Protein 6KKN (pdb70)

Radius of gyration: 31.06 Å; Cα contacts (8 Å, |Δi|>4): 481; chains: 1; bounding box: 59×34×94 Å

Secondary structure (DSSP, 8-state):
--HHHHHHHHHHHT-S-HHHHHHHHHHHHHTT--HHHHHHHSS--HHHHHHHHHHHHHHHHHHHTT--HHHHHHHHHS-HHHHHTTTTS-HHHHHHHHHHHHHTT--HHHHHHHHHHHHHHTT-SSPPTT--SSHHHHHHHHHHHHHHH--SSSHHHHHHHHHHHH--SHHHHHHHHHHHH-------PPPPPP------SSSPPPEEEEEEEESS-BHHHHHTSPPP--BTTTTB----S--EEEEE---HHHHH-SSEEEEEEEGGGS---SSPPP-EEEEEEETT-----TTSEEEEE-SSBEEEEE-SS--SS-EEEEEEEEEPPPP-

Nearest PDB structures (foldseek):
  6kkn-assembly1_A-2  TM=1.003E+00  e=7.413E-63  Nostoc sp. PCC 7120 = FACHB-418
  6kkm-assembly1_H-2  TM=5.380E-01  e=1.436E-55  Nostoc sp. PCC 7120 = FACHB-418
  6kkm-assembly1_E-2  TM=5.411E-01  e=2.922E-55  Nostoc sp. PCC 7120 = FACHB-418
  6kkm-assembly1_F-2  TM=5.356E-01  e=8.254E-55  Nostoc sp. PCC 7120 = FACHB-418
  6kkm-assembly1_G-2  TM=5.469E-01  e=2.315E-53  Nostoc sp. PCC 7120 = FACHB-418

Sequence (332 aa):
NELAQELLRKLRQKQGNWVEWGQAIASLQKSGYNPQDIFEATGFEPVQQNQVIVGSQVYNSLEKSGASAATLAHYATRGSDVLYELRLLTHEERAAAGDLTFTHKVDADEAREIAKAIKDFSRFRILPEGFSNHPGDAVAYQAWKLARQYSDLQERSRLIARGLRFAHSETARKQIEQLLVDFTVVSQRPAPIPPFFRFDTEDELPRIVPVVGQLPLKAEELKAVPLVEEIEPFRLVKFSGEQAWVALPGWQVLLAAEDPVTILATSDRFPKQNQTEPGPVLVVVDRSQREWNDFSYFVVDHDGELDFQWFETKPEFPILGKVIILVRPRRI

Organism: Nostoc sp. (strain PCC 7120 / SAG 25.82 / UTEX 2576) (NCBI:txid103690)

InterPro domains:
  IPR037494 Rubisco accumulation factor 1 [PTHR35299] (5-357)
  IPR040781 Rubisco accumulation factor 1, helix turn helix domain [PF18579] (19-77)
  IPR040858 Rubisco accumulation factor 1, C-terminal [PF18087] (210-346)
  IPR041358 Rubisco accumulation factor 1, alpha-helical domain [PF18578] (90-195)
  IPR046382 Rubisco accumulation factor 1, cyanobacterial [MF_00856] (11-361)

Structure (mmCIF, N/CA/C/O backbone):
data_6KKN
#
_entry.id   6KKN
#
_cell.length_a   94.740
_cell.length_b   94.740
_cell.length_c   117.980
_cell.angle_alpha   90.000
_cell.angle_beta   90.000
_cell.angle_gamma   120.000
#
_symmetry.space_group_name_H-M   'P 32 2 1'
#
loop_
_atom_site.group_PDB
_atom_site.id
_atom_site.type_symbol
_atom_site.label_atom_id
_atom_site.label_alt_id
_atom_site.label_comp_id
_atom_site.label_asym_id
_atom_site.label_entity_id
_atom_site.label_seq_id
_atom_site.pdbx_PDB_ins_code
_atom_site.Cartn_x
_atom_site.Cartn_y
_atom_site.Cartn_z
_atom_site.occupancy
_atom_site.B_iso_or_equiv
_atom_site.auth_seq_id
_atom_site.auth_comp_id
_atom_site.auth_asym_id
_atom_site.auth_atom_id
_atom_site.pdbx_PDB_model_num
ATOM 1 N N . ASN A 1 31 ? -20.301 33.827 10.277 1.00 123.51 16 ASN A N 1
ATOM 2 C CA . ASN A 1 31 ? -20.547 32.508 10.850 1.00 130.66 16 ASN A CA 1
ATOM 3 C C . ASN A 1 31 ? -21.483 32.608 12.053 1.00 136.01 16 ASN A C 1
ATOM 4 O O . ASN A 1 31 ? -22.286 33.537 12.152 1.00 136.64 16 ASN A O 1
ATOM 9 N N . GLU A 1 32 ? -21.381 31.649 12.959 1.00 159.26 17 GLU A N 1
ATOM 10 C CA . GLU A 1 32 ? -22.164 31.636 14.191 1.00 150.39 17 GLU A CA 1
ATOM 11 C C . GLU A 1 32 ? -21.307 31.394 15.420 1.00 148.14 17 GLU A C 1
ATOM 12 O O . GLU A 1 32 ? -21.581 31.968 16.476 1.00 129.83 17 GLU A O 1
ATOM 18 N N . LEU A 1 33 ? -20.281 30.557 15.309 1.00 152.68 18 LEU A N 1
ATOM 19 C CA . LEU A 1 33 ? -19.368 30.310 16.413 1.00 132.22 18 LEU A CA 1
ATOM 20 C C . LEU A 1 33 ? -18.207 31.291 16.426 1.00 126.76 18 LEU A C 1
ATOM 21 O O . LEU A 1 33 ? -17.485 31.368 17.427 1.00 120.54 18 LEU A O 1
ATOM 26 N N . ALA A 1 34 ? -18.022 32.042 15.343 1.00 128.67 19 ALA A N 1
ATOM 27 C CA . ALA A 1 34 ? -17.052 33.123 15.280 1.00 122.31 19 ALA A CA 1
ATOM 28 C C . ALA A 1 34 ? -17.599 34.442 15.814 1.00 118.10 19 ALA A C 1
ATOM 29 O O . ALA A 1 34 ? -16.826 35.392 15.972 1.00 129.38 19 ALA A O 1
ATOM 31 N N . GLN A 1 35 ? -18.903 34.532 16.094 1.00 121.96 20 GLN A N 1
ATOM 32 C CA . GLN A 1 35 ? -19.464 35.715 16.734 1.00 118.75 20 GLN A CA 1
ATOM 33 C C . GLN A 1 35 ? -19.820 35.483 18.196 1.00 112.89 20 GLN A C 1
ATOM 34 O O . GLN A 1 35 ? -19.901 36.452 18.959 1.00 104.89 20 GLN A O 1
ATOM 40 N N . GLU A 1 36 ? -20.012 34.225 18.603 1.00 114.06 21 GLU A N 1
ATOM 41 C CA . GLU A 1 36 ? -20.316 33.902 19.992 1.00 108.37 21 GLU A CA 1
ATOM 42 C C . GLU A 1 36 ? -19.048 33.834 20.835 1.00 101.04 21 GLU A C 1
ATOM 43 O O . GLU A 1 36 ? -19.053 34.256 21.997 1.00 99.54 21 GLU A O 1
ATOM 49 N N . LEU A 1 37 ? -17.960 33.299 20.271 1.00 98.05 22 LEU A N 1
ATOM 50 C CA . LEU A 1 37 ? -16.671 33.340 20.957 1.00 91.54 22 LEU A CA 1
ATOM 51 C C . LEU A 1 37 ? -16.219 34.778 21.183 1.00 89.31 22 LEU A C 1
ATOM 52 O O . LEU A 1 37 ? -15.786 35.141 22.284 1.00 88.80 22 LEU A O 1
ATOM 57 N N . LEU A 1 38 ? -16.303 35.611 20.141 1.00 91.83 23 LEU A N 1
ATOM 58 C CA . LEU A 1 38 ? -15.921 37.014 20.277 1.00 88.55 23 LEU A CA 1
ATOM 59 C C . LEU A 1 38 ? -16.794 37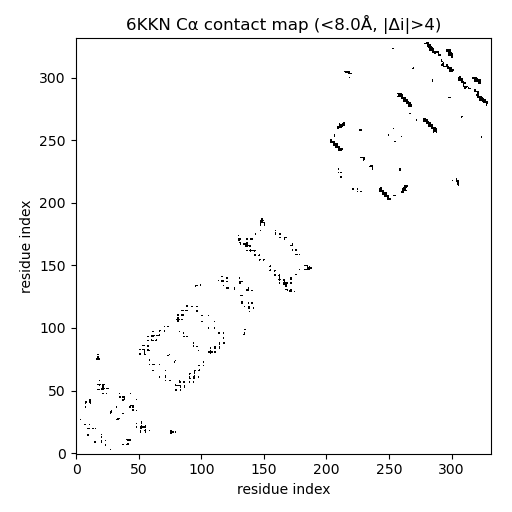.732 21.297 1.00 85.74 23 LEU A C 1
ATOM 60 O O . LEU A 1 38 ? -16.325 38.649 21.982 1.00 87.30 23 LEU A O 1
ATOM 65 N N . ARG A 1 39 ? -18.064 37.331 21.406 1.00 87.46 24 ARG A N 1
ATOM 66 C CA . ARG A 1 39 ? -18.963 37.932 22.385 1.00 83.28 24 ARG A CA 1
ATOM 67 C C . ARG A 1 39 ? -18.526 37.584 23.803 1.00 86.33 24 ARG A C 1
ATOM 68 O O . ARG A 1 39 ? -18.440 38.462 24.670 1.00 82.97 24 ARG A O 1
ATOM 76 N N . LYS A 1 40 ? -18.222 36.304 24.049 1.00 88.79 25 LYS A N 1
ATOM 77 C CA . LYS A 1 40 ? -17.723 35.882 25.356 1.00 86.10 25 LYS A CA 1
ATOM 78 C C . LYS A 1 40 ? -16.509 36.699 25.782 1.00 85.91 25 LYS A C 1
ATOM 79 O O . LYS A 1 40 ? -16.392 37.089 26.949 1.00 98.32 25 LYS A O 1
ATOM 85 N N . LEU A 1 41 ? -15.589 36.963 24.847 1.00 83.49 26 LEU A N 1
ATOM 86 C CA . LEU A 1 41 ? -14.423 37.784 25.159 1.00 79.97 26 LEU A CA 1
ATOM 87 C C . LEU A 1 41 ? -14.816 39.238 25.386 1.00 77.41 26 LEU A C 1
ATOM 88 O O . LEU A 1 41 ? -14.238 39.917 26.242 1.00 78.76 26 LEU A O 1
ATOM 93 N N . ARG A 1 42 ? -15.789 39.732 24.613 1.00 79.84 27 ARG A N 1
ATOM 94 C CA . ARG A 1 42 ? -16.236 41.116 24.741 1.00 77.69 27 ARG A CA 1
ATOM 95 C C . ARG A 1 42 ? -16.822 41.386 26.124 1.00 77.78 27 ARG A C 1
ATOM 96 O O . ARG A 1 42 ? -16.685 42.496 26.654 1.00 71.99 27 ARG A O 1
ATOM 104 N N . GLN A 1 43 ? -17.461 40.380 26.723 1.00 78.25 28 GLN A N 1
ATOM 105 C CA . GLN A 1 43 ? -18.015 40.464 28.068 1.00 78.33 28 GLN A CA 1
ATOM 106 C C . GLN A 1 43 ? -17.043 40.028 29.152 1.00 84.33 28 GLN A C 1
ATOM 107 O O . GLN A 1 43 ? -17.301 40.292 30.332 1.00 79.27 28 GLN A O 1
ATOM 113 N N . LYS A 1 44 ? -15.956 39.352 28.786 1.00 82.99 29 LYS A N 1
ATOM 114 C CA . LYS A 1 44 ? -15.123 38.625 29.737 1.00 85.01 29 LYS A CA 1
ATOM 115 C C . LYS A 1 44 ? -15.992 37.695 30.591 1.00 88.47 29 LYS A C 1
ATOM 116 O O . LYS A 1 44 ? -16.110 37.837 31.807 1.00 87.46 29 LYS A O 1
ATOM 122 N N . GLN A 1 45 ? -16.605 36.725 29.905 1.00 90.81 30 GLN A N 1
ATOM 123 C CA . GLN A 1 45 ? -17.679 35.939 30.510 1.00 96.46 30 GLN A CA 1
ATOM 124 C C . GLN A 1 45 ? -17.142 34.848 31.434 1.00 103.80 30 GLN A C 1
ATOM 125 O O . GLN A 1 45 ? -17.498 34.793 32.615 1.00 121.79 30 GLN A O 1
ATOM 131 N N . GLY A 1 46 ? -16.299 33.960 30.911 1.00 94.15 31 GLY A N 1
ATOM 132 C CA . GLY A 1 46 ? -15.813 32.823 31.672 1.00 92.31 31 GLY A CA 1
ATOM 133 C C . GLY A 1 46 ? -14.655 33.179 32.577 1.00 90.85 31 GLY A C 1
ATOM 134 O O . GLY A 1 46 ? -14.530 34.311 33.054 1.00 85.28 31 GLY A O 1
ATOM 135 N N . ASN A 1 47 ? -13.803 32.195 32.838 1.00 89.36 32 ASN A N 1
ATOM 136 C CA . ASN A 1 47 ? -12.520 32.469 33.462 1.00 89.18 32 ASN A CA 1
ATOM 137 C C . ASN A 1 47 ? -11.476 32.715 32.378 1.00 83.61 32 ASN A C 1
ATOM 138 O O . ASN A 1 47 ? -11.704 32.449 31.195 1.00 82.56 32 ASN A O 1
ATOM 143 N N . TRP A 1 48 ? -10.316 33.235 32.791 1.00 81.92 33 TRP A N 1
ATOM 144 C CA . TRP A 1 48 ? -9.332 33.656 31.799 1.00 76.28 33 TRP A CA 1
ATOM 145 C C . TRP A 1 48 ? -8.805 32.478 30.994 1.00 77.95 33 TRP A C 1
ATOM 146 O O . TRP A 1 48 ? -8.384 32.654 29.845 1.00 78.94 33 TRP A O 1
ATOM 157 N N . VAL A 1 49 ? -8.807 31.279 31.578 1.00 79.94 34 VAL A N 1
ATOM 158 C CA . VAL A 1 49 ? -8.395 30.090 30.836 1.00 78.29 34 VAL A CA 1
ATOM 159 C C . VAL A 1 49 ? -9.282 29.904 29.611 1.00 81.11 34 VAL A C 1
ATOM 160 O O . VAL A 1 49 ? -8.795 29.661 28.501 1.00 78.76 34 VAL A O 1
ATOM 164 N N . GLU A 1 50 ? -10.599 30.029 29.801 1.00 83.47 35 GLU A N 1
ATOM 165 C CA . GLU A 1 50 ? -11.535 29.970 28.680 1.00 82.64 35 GLU A CA 1
ATOM 166 C C . GLU A 1 50 ? -11.183 31.003 27.620 1.00 77.54 35 GLU A C 1
ATOM 167 O O . GLU A 1 50 ? -11.160 30.697 26.424 1.00 77.98 35 GLU A O 1
ATOM 173 N N . TRP A 1 51 ? -10.911 32.241 28.047 1.00 75.52 36 TRP A N 1
ATOM 174 C CA . TRP A 1 51 ? -10.556 33.295 27.099 1.00 78.55 36 TRP A CA 1
ATOM 175 C C . TRP A 1 51 ? -9.345 32.896 26.265 1.00 78.48 36 TRP A C 1
ATOM 176 O O . TRP A 1 51 ? -9.329 33.086 25.044 1.00 80.11 36 TRP A O 1
ATOM 187 N N . GLY A 1 52 ? -8.312 32.355 26.917 1.00 77.11 37 GLY A N 1
ATOM 188 C CA . GLY A 1 52 ? -7.117 31.937 26.200 1.00 76.03 37 GLY A CA 1
ATOM 189 C C . GLY A 1 52 ? -7.406 30.897 25.137 1.00 75.89 37 GLY A C 1
ATOM 190 O O . GLY A 1 52 ? -6.812 30.914 24.057 1.00 74.83 37 GLY A O 1
ATOM 191 N N . GLN A 1 53 ? -8.333 29.983 25.422 1.00 75.47 38 GLN A N 1
ATOM 192 C CA . GLN A 1 53 ? -8.696 28.976 24.432 1.00 77.71 38 GLN A CA 1
ATOM 193 C C . GLN A 1 53 ? -9.578 29.566 23.337 1.00 85.78 38 GLN A C 1
ATOM 194 O O . GLN A 1 53 ? -9.451 29.189 22.167 1.00 91.97 38 GLN A O 1
ATOM 200 N N . ALA A 1 54 ? -10.480 30.484 23.698 1.00 78.04 39 ALA A N 1
ATOM 201 C CA . ALA A 1 54 ? -11.267 31.171 22.680 1.00 77.79 39 ALA A CA 1
ATOM 202 C C . ALA A 1 54 ? -10.364 31.951 21.737 1.00 81.32 39 ALA A C 1
ATOM 203 O O . ALA A 1 54 ? -10.568 31.945 20.517 1.00 87.14 39 ALA A O 1
ATOM 205 N N . ILE A 1 55 ? -9.342 32.610 22.286 1.00 78.61 40 ILE A N 1
ATOM 206 C CA . ILE A 1 55 ? -8.418 33.375 21.460 1.00 78.72 40 ILE A CA 1
ATOM 207 C C . ILE A 1 55 ? -7.527 32.447 20.648 1.00 81.65 40 ILE A C 1
ATOM 208 O O . ILE A 1 55 ? -7.134 32.780 19.523 1.00 83.84 40 ILE A O 1
ATOM 213 N N . ALA A 1 56 ? -7.204 31.270 21.185 1.00 80.57 41 ALA A N 1
ATOM 214 C CA . ALA A 1 56 ? -6.595 30.234 20.361 1.00 80.51 41 ALA A CA 1
ATOM 215 C C . ALA A 1 56 ? -7.501 29.888 19.185 1.00 88.09 41 ALA A C 1
ATOM 216 O O . ALA A 1 56 ? -7.062 29.855 18.030 1.00 93.44 41 ALA A O 1
ATOM 218 N N . SER A 1 57 ? -8.789 29.671 19.466 1.00 85.98 42 SER A N 1
ATOM 219 C CA . SER A 1 57 ? -9.718 29.199 18.444 1.00 87.52 42 SER A CA 1
ATOM 220 C C . SER A 1 57 ? -9.935 30.232 17.344 1.00 92.56 42 SER A C 1
ATOM 221 O O . SER A 1 57 ? -10.260 29.864 16.209 1.00 94.76 42 SER A O 1
ATOM 224 N N . LEU A 1 58 ? -9.756 31.522 17.647 1.00 90.59 43 LEU A N 1
ATOM 225 C CA . LEU A 1 58 ? -9.951 32.544 16.623 1.00 89.63 43 LEU A CA 1
ATOM 226 C C . LEU A 1 58 ? -8.730 32.680 15.721 1.00 92.31 43 LEU A C 1
ATOM 227 O O . LEU A 1 58 ? -8.872 32.884 14.509 1.00 96.50 43 LEU A O 1
ATOM 232 N N . GLN A 1 59 ? -7.526 32.590 16.294 1.00 92.15 44 GLN A N 1
ATOM 233 C CA . GLN A 1 59 ? -6.318 32.554 15.474 1.00 96.99 44 GLN A CA 1
ATOM 234 C C . GLN A 1 59 ? -6.307 31.309 14.597 1.00 102.00 44 GLN A C 1
ATOM 235 O O . GLN A 1 59 ? -6.004 31.376 13.399 1.00 98.03 44 GLN A O 1
ATOM 241 N N . LYS A 1 60 ? -6.639 30.159 15.193 1.00 108.19 45 LYS A N 1
ATOM 242 C CA . LYS A 1 60 ? -6.805 28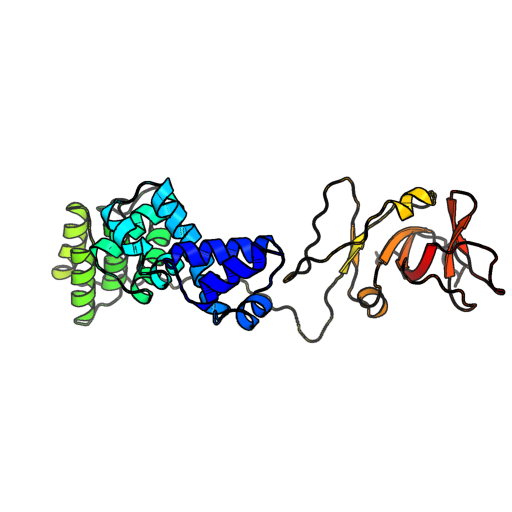.922 14.437 1.00 106.81 45 LYS A CA 1
ATOM 243 C C . LYS A 1 60 ? -7.685 29.131 13.214 1.00 104.02 45 LYS A C 1
ATOM 244 O O . LYS A 1 60 ? -7.449 28.531 12.160 1.00 107.15 45 LYS A O 1
ATOM 250 N N . SER A 1 61 ? -8.696 29.996 13.331 1.00 99.65 46 SER A N 1
ATOM 251 C CA . SER A 1 61 ? -9.658 30.219 12.261 1.00 97.21 46 SER A CA 1
ATOM 252 C C . SER A 1 61 ? -9.531 31.606 11.629 1.00 92.92 46 SER A C 1
ATOM 253 O O . SER A 1 61 ? -10.526 32.177 11.180 1.00 88.16 46 SER A O 1
ATOM 256 N N . GLY A 1 62 ? -8.318 32.165 11.595 1.00 92.23 47 GLY A N 1
ATOM 257 C CA . GLY A 1 62 ? -8.001 33.259 10.696 1.00 87.98 47 GLY A CA 1
ATOM 258 C C . GLY A 1 62 ? -7.901 34.645 11.304 1.00 89.73 47 GLY A C 1
ATOM 259 O O . GLY A 1 62 ? -7.383 35.549 10.636 1.00 86.09 47 GLY A O 1
ATOM 260 N N . TYR A 1 63 ? -8.378 34.854 12.528 1.00 102.21 48 TYR A N 1
ATOM 261 C CA . TYR A 1 63 ? -8.423 36.191 13.112 1.00 89.90 48 TYR A CA 1
ATOM 262 C C . TYR A 1 63 ? -7.049 36.590 13.643 1.00 88.29 48 TYR A C 1
ATOM 263 O O . TYR A 1 63 ? -6.482 35.890 14.488 1.00 88.92 48 TYR A O 1
ATOM 272 N N . ASN A 1 64 ? -6.518 37.716 13.163 1.00 90.81 49 ASN A N 1
ATOM 273 C CA . ASN A 1 64 ? -5.253 38.191 13.698 1.00 91.97 49 ASN A CA 1
ATOM 274 C C . ASN A 1 64 ? -5.489 39.033 14.951 1.00 92.31 49 ASN A C 1
ATOM 275 O O . ASN A 1 64 ? -6.615 39.459 15.223 1.00 91.51 49 ASN A O 1
ATOM 280 N N . PRO A 1 65 ? -4.429 39.253 15.760 1.00 94.03 50 PRO A N 1
ATOM 281 C CA . PRO A 1 65 ? -4.556 40.077 16.972 1.00 90.10 50 PRO A CA 1
ATOM 282 C C . PRO A 1 65 ? -5.339 41.361 16.773 1.00 90.15 50 PRO A C 1
ATOM 283 O O . PRO A 1 65 ? -6.178 41.720 17.607 1.00 92.06 50 PRO A O 1
ATOM 287 N N . GLN A 1 66 ? -5.070 42.058 15.668 1.00 92.94 51 GLN A N 1
ATOM 288 C CA . GLN A 1 66 ? -5.735 43.332 15.436 1.00 94.40 51 GLN A CA 1
ATOM 289 C C . GLN A 1 66 ? -7.226 43.140 15.180 1.00 93.15 51 GLN A C 1
ATOM 290 O O . GLN A 1 66 ? -8.041 43.929 15.667 1.00 92.83 51 GLN A O 1
ATOM 296 N N . ASP A 1 67 ? -7.607 42.081 14.458 1.00 93.07 52 ASP A N 1
ATOM 297 C CA . ASP A 1 67 ? -9.029 41.807 14.243 1.00 91.63 52 ASP A CA 1
ATOM 298 C C . ASP A 1 67 ? -9.761 41.640 15.567 1.00 86.57 52 ASP A C 1
ATOM 299 O O . ASP A 1 67 ? -10.842 42.205 15.772 1.00 82.88 52 ASP A O 1
ATOM 304 N N . ILE A 1 68 ? -9.179 40.861 16.479 1.00 91.90 53 ILE A N 1
ATOM 305 C CA . ILE A 1 68 ? -9.862 40.522 17.723 1.00 87.04 53 ILE A CA 1
ATOM 306 C C . ILE A 1 68 ? -10.027 41.757 18.600 1.00 82.48 53 ILE A C 1
ATOM 307 O O . ILE A 1 68 ? -11.060 41.932 19.256 1.00 81.07 53 ILE A O 1
ATOM 312 N N . PHE A 1 69 ? -9.025 42.642 18.608 1.00 81.88 54 PHE A N 1
ATOM 313 C CA . PHE A 1 69 ? -9.123 43.868 19.395 1.00 82.48 54 PHE A CA 1
ATOM 314 C C . PHE A 1 69 ? -10.202 44.797 18.853 1.00 87.21 54 PHE A C 1
ATOM 315 O O . PHE A 1 69 ? -10.799 45.569 19.611 1.00 90.10 54 PHE A O 1
ATOM 323 N N . GLU A 1 70 ? -10.435 44.778 17.537 1.00 91.95 55 GLU A N 1
ATOM 324 C CA . GLU A 1 70 ? -11.528 45.573 16.987 1.00 90.25 55 GLU A CA 1
ATOM 325 C C . GLU A 1 70 ? -12.865 45.095 17.542 1.00 84.63 55 GLU A C 1
ATOM 326 O O . GLU A 1 70 ? -13.694 45.898 17.983 1.00 82.16 55 GLU A O 1
ATOM 332 N N . ALA A 1 71 ? -13.081 43.778 17.550 1.00 84.05 56 ALA A N 1
ATOM 333 C CA . ALA A 1 71 ? -14.391 43.238 17.902 1.00 82.38 56 ALA A CA 1
ATOM 334 C C . ALA A 1 71 ? -14.592 43.185 19.414 1.00 87.83 56 ALA A C 1
ATOM 335 O O . ALA A 1 71 ? -15.609 43.662 19.929 1.00 87.28 56 ALA A O 1
ATOM 337 N N . THR A 1 72 ? -13.643 42.597 20.133 1.00 85.07 57 THR A N 1
ATOM 338 C CA . THR A 1 72 ? -13.654 42.559 21.587 1.00 79.92 57 THR A CA 1
ATOM 339 C C . THR A 1 72 ? -12.862 43.742 22.127 1.00 81.89 57 THR A C 1
ATOM 340 O O . THR A 1 72 ? -12.269 44.513 21.375 1.00 98.29 57 THR A O 1
ATOM 344 N N . GLY A 1 73 ? -12.859 43.888 23.453 1.00 82.35 58 GLY A N 1
ATOM 345 C CA . GLY A 1 73 ? -12.000 44.893 24.057 1.00 80.10 58 GLY A CA 1
ATOM 346 C C . GLY A 1 73 ? -10.545 44.479 24.124 1.00 82.08 58 GLY A C 1
ATOM 347 O O . GLY A 1 73 ? -9.674 45.333 24.314 1.00 81.98 58 GLY A O 1
ATOM 348 N N . PHE A 1 74 ? -10.270 43.194 23.909 1.00 83.72 59 PHE A N 1
ATOM 349 C CA . PHE A 1 74 ? -8.999 42.572 24.258 1.00 84.95 59 PHE A CA 1
ATOM 350 C C . PHE A 1 74 ? -7.822 43.221 23.537 1.00 89.49 59 PHE A C 1
ATOM 351 O O . PHE A 1 74 ? -7.730 43.164 22.306 1.00 97.85 59 PHE A O 1
ATOM 359 N N . GLU A 1 75 ? -6.912 43.824 24.307 1.00 90.68 60 GLU A N 1
ATOM 360 C CA . GLU A 1 75 ? -5.635 44.257 23.757 1.00 101.28 60 GLU A CA 1
ATOM 361 C C . GLU A 1 75 ? -4.857 43.041 23.253 1.00 96.01 60 GLU A C 1
ATOM 362 O O . GLU A 1 75 ? -5.077 41.919 23.721 1.00 94.23 60 GLU A O 1
ATOM 368 N N . PRO A 1 76 ? -3.939 43.230 22.296 1.00 90.67 61 PRO A N 1
ATOM 369 C CA . PRO A 1 76 ? -3.175 42.090 21.766 1.00 93.28 61 PRO A CA 1
ATOM 370 C C . PRO A 1 76 ? -2.032 41.641 22.660 1.00 87.34 61 PRO A C 1
ATOM 371 O O . PRO A 1 76 ? -1.518 40.528 22.470 1.00 82.14 61 PRO A O 1
ATOM 375 N N . VAL A 1 77 ? -1.599 42.478 23.602 1.00 86.08 62 VAL A N 1
ATOM 376 C CA . VAL A 1 77 ? -0.717 42.004 24.661 1.00 86.96 62 VAL A CA 1
ATOM 377 C C . VAL A 1 77 ? -1.448 40.986 25.525 1.00 83.61 62 VAL A C 1
ATOM 378 O O . VAL A 1 77 ? -0.976 39.862 25.728 1.00 80.67 62 VAL A O 1
ATOM 382 N N . GLN A 1 78 ? -2.629 41.363 26.024 1.00 86.33 63 GLN A N 1
ATOM 383 C CA . GLN A 1 78 ? -3.397 40.465 26.880 1.00 86.76 63 GLN A CA 1
ATOM 384 C C . GLN A 1 78 ? -3.874 39.240 26.121 1.00 82.24 63 GLN A C 1
ATOM 385 O O . GLN A 1 78 ? -4.047 38.172 26.720 1.00 80.81 63 GLN A O 1
ATOM 391 N N . GLN A 1 79 ? -4.093 39.371 24.810 1.00 85.37 64 GLN A N 1
ATOM 392 C CA . GLN A 1 79 ? -4.389 38.204 23.989 1.00 81.23 64 GLN A CA 1
ATOM 393 C C . GLN A 1 79 ? -3.265 37.183 24.086 1.00 77.12 64 GLN A C 1
ATOM 394 O O . GLN A 1 79 ? -3.502 36.008 24.380 1.00 74.84 64 GLN A O 1
ATOM 400 N N . ASN A 1 80 ? -2.025 37.625 23.858 1.00 76.58 65 ASN A N 1
ATOM 401 C CA . ASN A 1 80 ? -0.881 36.718 23.915 1.00 72.65 65 ASN A CA 1
ATOM 402 C C . ASN A 1 80 ? -0.704 36.129 25.311 1.00 74.00 65 ASN A C 1
ATOM 403 O O . ASN A 1 80 ? -0.442 34.928 25.453 1.00 72.24 65 ASN A O 1
ATOM 408 N N . GLN A 1 81 ? -0.856 36.954 26.351 1.00 75.44 66 GLN A N 1
ATOM 409 C CA . GLN A 1 81 ? -0.671 36.478 27.720 1.00 71.79 66 GLN A CA 1
ATOM 410 C C . GLN A 1 81 ? -1.611 35.319 28.033 1.00 71.75 66 GLN A C 1
ATOM 411 O O . GLN A 1 81 ? -1.210 34.333 28.664 1.00 70.82 66 GLN A O 1
ATOM 417 N N . VAL A 1 82 ? -2.863 35.402 27.576 1.00 72.18 67 VAL A N 1
ATOM 418 C CA . VAL A 1 82 ? -3.837 34.402 28.005 1.00 71.08 67 VAL A CA 1
ATOM 419 C C . VAL A 1 82 ? -3.757 33.127 27.169 1.00 72.30 67 VAL A C 1
ATOM 420 O O . VAL A 1 82 ? -4.068 32.042 27.676 1.00 73.70 67 VAL A O 1
ATOM 424 N N . ILE A 1 83 ? -3.366 33.214 25.892 1.00 73.71 68 ILE A N 1
ATOM 425 C CA . ILE A 1 83 ? -3.108 31.993 25.125 1.00 74.32 68 ILE A CA 1
ATOM 426 C C . ILE A 1 83 ? -2.003 31.200 25.802 1.00 72.63 68 ILE A C 1
ATOM 427 O O . ILE A 1 83 ? -2.202 30.069 26.256 1.00 74.74 68 ILE A O 1
ATOM 432 N N . VAL A 1 84 ? -0.813 31.801 25.869 1.00 71.93 69 VAL A N 1
ATOM 433 C CA . VAL A 1 84 ? 0.333 31.168 26.513 1.00 70.22 69 VAL A CA 1
ATOM 434 C C . VAL A 1 84 ? -0.023 30.753 27.932 1.00 71.79 69 VAL A C 1
ATOM 435 O O . VAL A 1 84 ? 0.228 29.617 28.345 1.00 72.42 69 VAL A O 1
ATOM 439 N N . GLY A 1 85 ? -0.618 31.668 28.694 1.00 73.09 70 GLY A N 1
ATOM 440 C CA . GLY A 1 85 ? -1.052 31.354 30.040 1.00 70.29 70 GLY A CA 1
ATOM 441 C C . GLY A 1 85 ? -1.880 30.087 30.110 1.00 70.69 70 GLY A C 1
ATOM 442 O O . GLY A 1 85 ? -1.644 29.234 30.971 1.00 71.45 70 GLY A O 1
ATOM 443 N N . SER A 1 86 ? -2.844 29.943 29.195 1.00 69.89 71 SER A N 1
ATOM 444 C CA . SER A 1 86 ? -3.672 28.741 29.186 1.00 69.79 71 SER A CA 1
ATOM 445 C C . SER A 1 86 ? -2.872 27.520 28.745 1.00 72.33 71 SER A C 1
ATOM 446 O O . SER A 1 86 ? -3.126 26.406 29.219 1.00 74.15 71 SER A O 1
ATOM 449 N N . GLN A 1 87 ? -1.915 27.702 27.830 1.00 73.94 72 GLN A N 1
ATOM 450 C CA . GLN A 1 87 ? -1.020 26.600 27.486 1.00 72.62 72 GLN A CA 1
ATOM 451 C C . GLN A 1 87 ? -0.277 26.112 28.720 1.00 72.41 72 GLN A C 1
ATOM 452 O O . GLN A 1 87 ? -0.124 24.902 28.928 1.00 76.81 72 GLN A O 1
ATOM 458 N N . VAL A 1 88 ? 0.176 27.044 29.561 1.00 73.42 73 VAL A N 1
ATOM 459 C CA . VAL A 1 88 ? 0.825 26.672 30.814 1.00 72.78 73 VAL A CA 1
ATOM 460 C C . VAL A 1 88 ? -0.165 25.968 31.732 1.00 74.79 73 VAL A C 1
ATOM 461 O O . VAL A 1 88 ? 0.122 24.895 32.273 1.00 78.83 73 VAL A O 1
ATOM 465 N N . TYR A 1 89 ? -1.347 26.567 31.921 1.00 72.80 74 TYR A N 1
ATOM 466 C CA . TYR A 1 89 ? -2.374 25.946 32.753 1.00 75.75 74 TYR A CA 1
ATOM 467 C C . TYR A 1 89 ? -2.665 24.526 32.291 1.00 81.46 74 TYR A C 1
ATOM 468 O O . TYR A 1 89 ? -2.925 23.638 33.109 1.00 85.39 74 TYR A O 1
ATOM 477 N N . ASN A 1 90 ? -2.631 24.298 30.974 1.00 82.07 75 ASN A N 1
ATOM 478 C CA . ASN A 1 90 ? -2.806 22.954 30.436 1.00 85.83 75 ASN A CA 1
ATOM 479 C C . ASN A 1 90 ? -1.731 22.014 30.967 1.00 88.23 75 ASN A C 1
ATOM 480 O O . ASN A 1 90 ? -2.023 20.886 31.379 1.00 93.44 75 ASN A O 1
ATOM 485 N N . SER A 1 91 ? -0.474 22.468 30.961 1.00 84.91 76 SER A N 1
ATOM 486 C CA . SER A 1 91 ? 0.607 21.671 31.530 1.00 89.04 76 SER A CA 1
ATOM 487 C C . SER A 1 91 ? 0.410 21.460 33.023 1.00 92.78 76 SER A C 1
ATOM 488 O O . SER A 1 91 ? 0.759 20.396 33.552 1.00 93.42 76 SER A O 1
ATOM 491 N N . LEU A 1 92 ? -0.150 22.456 33.716 1.00 90.47 77 LEU A N 1
ATOM 492 C CA . LEU A 1 92 ? -0.457 22.284 35.132 1.00 88.20 77 LEU A CA 1
ATOM 493 C C . LEU A 1 92 ? -1.449 21.149 35.341 1.00 91.90 77 LEU A C 1
ATOM 494 O O . LEU A 1 92 ? -1.376 20.427 36.341 1.00 91.25 77 LEU A O 1
ATOM 499 N N . GLU A 1 93 ? -2.378 20.971 34.403 1.00 96.25 78 GLU A N 1
ATOM 500 C CA . GLU A 1 93 ? -3.328 19.872 34.485 1.00 103.76 78 GLU A CA 1
ATOM 501 C C . GLU A 1 93 ? -2.660 18.554 34.113 1.00 100.69 78 GLU A C 1
ATOM 502 O O . GLU A 1 93 ? -2.622 17.627 34.930 1.00 114.93 78 GLU A O 1
ATOM 508 N N . LYS A 1 94 ? -2.118 18.470 32.893 1.00 100.18 79 LYS A N 1
ATOM 509 C CA . LYS A 1 94 ? -1.569 17.209 32.397 1.00 104.80 79 LYS A CA 1
ATOM 510 C C . LYS A 1 94 ? -0.500 16.648 33.328 1.00 106.10 79 LYS A C 1
ATOM 511 O O . LYS A 1 94 ? -0.497 15.451 33.639 1.00 110.33 79 LYS A O 1
ATOM 517 N N . SER A 1 95 ? 0.421 17.499 33.782 1.00 107.46 80 SER A N 1
ATOM 518 C CA . SER A 1 95 ? 1.580 17.045 34.539 1.00 102.65 80 SER A CA 1
ATOM 519 C C . SER A 1 95 ? 1.378 17.128 36.051 1.00 98.86 80 SER A C 1
ATOM 520 O O . SER A 1 95 ? 2.359 17.195 36.799 1.00 99.03 80 SER A O 1
ATOM 523 N N . GLY A 1 96 ? 0.129 17.136 36.514 1.00 98.96 81 GLY A N 1
ATOM 524 C CA . GLY A 1 96 ? -0.182 16.752 37.883 1.00 98.82 81 GLY A CA 1
ATOM 525 C C . GLY A 1 96 ? 0.120 17.709 39.020 1.00 93.29 81 GLY A C 1
ATOM 526 O O . GLY A 1 96 ? 0.716 17.304 40.021 1.00 97.03 81 GLY A O 1
ATOM 527 N N . ALA A 1 97 ? -0.300 18.964 38.906 1.00 92.18 82 ALA A N 1
ATOM 528 C CA . ALA A 1 97 ? -0.192 19.867 40.039 1.00 94.05 82 ALA A CA 1
ATOM 529 C C . ALA A 1 97 ? -1.379 19.670 40.979 1.00 96.28 82 ALA A C 1
ATOM 530 O O . ALA A 1 97 ? -2.355 18.986 40.659 1.00 93.69 82 ALA A O 1
ATOM 532 N N . SER A 1 98 ? -1.287 20.290 42.155 1.00 93.80 83 SER A N 1
ATOM 533 C CA . SER A 1 98 ? -2.310 20.130 43.178 1.00 95.88 83 SER A CA 1
ATOM 534 C C . SER A 1 98 ? -3.660 20.628 42.677 1.00 95.33 83 SER A C 1
ATOM 535 O O . SER A 1 98 ? -3.746 21.543 41.854 1.00 102.48 83 SER A O 1
ATOM 538 N N . ALA A 1 99 ? -4.729 20.006 43.181 1.00 95.31 84 ALA A N 1
ATOM 539 C CA . ALA A 1 99 ? -6.072 20.453 42.830 1.00 93.43 84 ALA A CA 1
ATOM 540 C C . ALA A 1 99 ? -6.371 21.826 43.419 1.00 93.72 84 ALA A C 1
ATOM 541 O O . ALA A 1 99 ? -7.180 22.576 42.862 1.00 93.90 84 ALA A O 1
ATOM 543 N N . ALA A 1 100 ? -5.730 22.176 44.537 1.00 93.68 85 ALA A N 1
ATOM 544 C CA . ALA A 1 100 ? -5.902 23.517 45.085 1.00 96.91 85 ALA A CA 1
ATOM 545 C C . ALA A 1 100 ? -5.265 24.559 44.179 1.00 89.27 85 ALA A C 1
ATOM 546 O O . ALA A 1 100 ? -5.831 25.639 43.968 1.00 86.43 85 ALA A O 1
ATOM 548 N N . THR A 1 101 ? -4.089 24.245 43.632 1.00 91.57 86 THR A N 1
ATOM 549 C CA . THR A 1 101 ? -3.426 25.126 42.676 1.00 89.10 86 THR A CA 1
ATOM 550 C C . THR A 1 101 ? -4.341 25.449 41.503 1.00 85.28 86 THR A C 1
ATOM 551 O O . THR A 1 101 ? -4.543 26.618 41.157 1.00 81.89 86 THR A O 1
ATOM 555 N N . LEU A 1 102 ? -4.899 24.410 40.875 1.00 86.84 87 LEU A N 1
ATOM 556 C CA . LEU A 1 102 ? -5.741 24.613 39.701 1.00 86.39 87 LEU A CA 1
ATOM 557 C C . LEU A 1 102 ? -6.948 25.476 40.027 1.00 85.92 87 LEU A C 1
ATOM 558 O O . LEU A 1 102 ? -7.376 26.290 39.203 1.00 104.67 87 LEU A O 1
ATOM 563 N N . ALA A 1 103 ? -7.513 25.315 41.225 1.00 85.06 88 ALA A N 1
ATOM 564 C CA . ALA A 1 103 ? -8.642 26.154 41.607 1.00 82.75 88 ALA A CA 1
ATOM 565 C C . ALA A 1 103 ? -8.245 27.626 41.613 1.00 79.61 88 ALA A C 1
ATOM 566 O O . ALA A 1 103 ? -9.013 28.486 41.167 1.00 80.55 88 ALA A O 1
ATOM 568 N N . HIS A 1 104 ? -7.028 27.930 42.074 1.00 80.88 89 HIS A N 1
ATOM 569 C CA . HIS A 1 104 ? -6.588 29.322 42.147 1.00 80.58 89 HIS A CA 1
ATOM 570 C C . HIS A 1 104 ? -6.246 29.871 40.769 1.00 81.38 89 HIS A C 1
ATOM 571 O O . HIS A 1 104 ? -6.652 30.985 40.420 1.00 78.84 89 HIS A O 1
ATOM 578 N N . TYR A 1 105 ? -5.499 29.110 39.975 1.00 80.82 90 TYR A N 1
ATOM 579 C CA . TYR A 1 105 ? -5.052 29.572 38.671 1.00 75.99 90 TYR A CA 1
ATOM 580 C C . TYR A 1 105 ? -6.118 29.429 37.594 1.00 78.07 90 TYR A C 1
ATOM 581 O O . TYR A 1 105 ? -5.919 29.930 36.483 1.00 78.32 90 TYR A O 1
ATOM 590 N N . ALA A 1 106 ? -7.250 28.784 37.899 1.00 78.45 91 ALA A N 1
ATOM 591 C CA . ALA A 1 106 ? -8.338 28.721 36.930 1.00 78.94 91 ALA A CA 1
ATOM 592 C C . ALA A 1 106 ? -8.965 30.088 36.711 1.00 78.19 91 ALA A C 1
ATOM 593 O O . ALA A 1 106 ? -9.376 30.405 35.591 1.00 78.39 91 ALA A O 1
ATOM 595 N N . THR A 1 107 ? -9.045 30.913 37.756 1.00 76.82 92 THR A N 1
ATOM 596 C CA . THR A 1 107 ? -9.685 32.215 37.650 1.00 76.85 92 THR A CA 1
ATOM 597 C C . THR A 1 107 ? -8.737 33.391 37.828 1.00 77.16 92 THR A C 1
ATOM 598 O O . THR A 1 107 ? -9.121 34.521 37.511 1.00 78.15 92 THR A O 1
ATOM 602 N N . ARG A 1 108 ? -7.527 33.171 38.329 1.00 77.64 93 ARG A N 1
ATOM 603 C CA . ARG A 1 108 ? -6.602 34.256 38.608 1.00 77.24 93 ARG A CA 1
ATOM 604 C C . ARG A 1 108 ? -5.217 33.868 38.115 1.00 73.30 93 ARG A C 1
ATOM 605 O O . ARG A 1 108 ? -4.950 32.708 37.797 1.00 73.29 93 ARG A O 1
ATOM 613 N N . GLY A 1 109 ? -4.332 34.856 38.049 1.00 68.48 94 GLY A N 1
ATOM 614 C CA . GLY A 1 109 ? -2.920 34.585 37.817 1.00 70.31 94 GLY A CA 1
ATOM 615 C C . GLY A 1 109 ? -2.503 34.205 36.413 1.00 73.01 94 GLY A C 1
ATOM 616 O O . GLY A 1 109 ? -1.640 33.332 36.248 1.00 77.27 94 GLY A O 1
ATOM 617 N N . SER A 1 110 ? -3.083 34.844 35.392 1.00 77.71 95 SER A N 1
ATOM 618 C CA . SER A 1 110 ? -2.607 34.621 34.030 1.00 71.05 95 SER A CA 1
ATOM 619 C C . SER A 1 110 ? -1.227 35.234 33.830 1.00 71.47 95 SER A C 1
ATOM 620 O O . SER A 1 110 ? -0.352 34.622 33.203 1.00 70.77 95 SER A O 1
ATOM 623 N N . ASP A 1 111 ? -1.015 36.442 34.361 1.00 71.77 96 ASP A N 1
ATOM 624 C CA . ASP A 1 111 ? 0.287 37.092 34.246 1.00 72.46 96 ASP A CA 1
ATOM 625 C C . ASP A 1 111 ? 1.384 36.269 34.902 1.00 71.42 96 ASP A C 1
ATOM 626 O O . ASP A 1 111 ? 2.545 36.335 34.483 1.00 73.44 96 ASP A O 1
ATOM 631 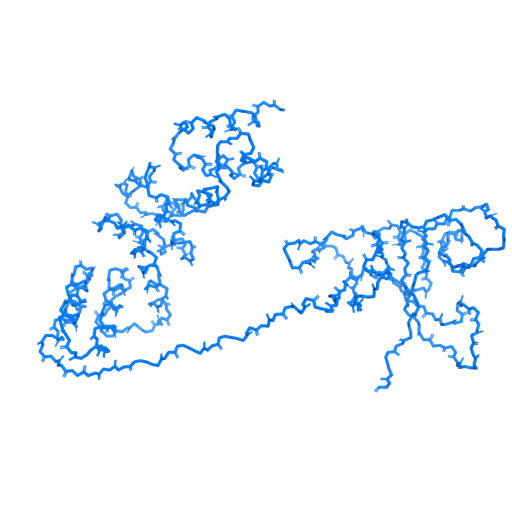N N . VAL A 1 112 ? 1.036 35.487 35.924 1.00 71.05 97 VAL A N 1
ATOM 632 C CA . VAL A 1 112 ? 2.025 34.667 36.617 1.00 70.32 97 VAL A CA 1
ATOM 633 C C . VAL A 1 112 ? 2.376 33.434 35.796 1.00 68.77 97 VAL A C 1
ATOM 634 O O . VAL A 1 112 ? 3.555 33.145 35.560 1.00 77.43 97 VAL A O 1
ATOM 638 N N . LEU A 1 113 ? 1.361 32.691 35.346 1.00 71.05 98 LEU A N 1
ATOM 639 C CA . LEU A 1 113 ? 1.614 31.494 34.549 1.00 66.12 98 LEU A CA 1
ATOM 640 C C . LEU A 1 113 ? 2.330 31.826 33.248 1.00 68.99 98 LEU A C 1
ATOM 641 O O . LEU A 1 113 ? 3.085 30.996 32.726 1.00 70.77 98 LEU A O 1
ATOM 646 N N . TYR A 1 114 ? 2.105 33.030 32.712 1.00 67.54 99 TYR A N 1
ATOM 647 C CA . TYR A 1 114 ? 2.782 33.438 31.486 1.00 69.56 99 TYR A CA 1
ATOM 648 C C . TYR A 1 114 ? 4.292 33.439 31.665 1.00 70.85 99 TYR A C 1
ATOM 649 O O . TYR A 1 114 ? 5.036 33.141 30.724 1.00 73.44 99 TYR A O 1
ATOM 658 N N . GLU A 1 115 ? 4.767 33.771 32.865 1.00 71.90 100 GLU A N 1
ATOM 659 C CA . GLU A 1 115 ? 6.204 33.837 33.081 1.00 70.32 100 GLU A CA 1
ATOM 660 C C . GLU A 1 115 ? 6.841 32.466 33.260 1.00 67.90 100 GLU A C 1
ATOM 661 O O . GLU A 1 115 ? 8.073 32.383 33.321 1.00 64.43 100 GLU A O 1
ATOM 667 N N . LEU A 1 116 ? 6.050 31.394 33.331 1.00 64.22 101 LEU A N 1
ATOM 668 C CA . LEU A 1 116 ? 6.583 30.042 33.393 1.00 64.70 101 LEU A CA 1
ATOM 669 C C . LEU A 1 116 ? 6.623 29.380 32.022 1.00 68.45 101 LEU A C 1
ATOM 670 O O . LEU A 1 116 ? 6.730 28.150 31.940 1.00 68.90 101 LEU A O 1
ATOM 675 N N . ARG A 1 117 ? 6.545 30.174 30.944 1.00 69.68 102 ARG A N 1
ATOM 676 C CA . ARG A 1 117 ? 6.313 29.614 29.615 1.00 68.17 102 ARG A CA 1
ATOM 677 C C . ARG A 1 117 ? 7.516 28.821 29.119 1.00 74.41 102 ARG A C 1
ATOM 678 O O . ARG A 1 117 ? 7.354 27.787 28.461 1.00 70.85 102 ARG A O 1
ATOM 686 N N . LEU A 1 118 ? 8.728 29.279 29.432 1.00 82.37 103 LEU A N 1
ATOM 687 C CA . LEU A 1 118 ? 9.929 28.643 28.911 1.00 73.60 103 LEU A CA 1
ATOM 688 C C . LEU A 1 118 ? 10.271 27.346 29.632 1.00 74.36 103 LEU A C 1
ATOM 689 O O . LEU A 1 118 ? 11.199 26.648 29.207 1.00 76.44 103 LEU A O 1
ATOM 694 N N . LEU A 1 119 ? 9.542 27.000 30.690 1.00 74.59 104 LEU A N 1
ATOM 695 C CA . LEU A 1 119 ? 9.790 25.750 31.387 1.00 74.25 104 LEU A CA 1
ATOM 696 C C . LEU A 1 119 ? 9.192 24.583 30.606 1.00 73.05 104 LEU A C 1
ATOM 697 O O . LEU A 1 119 ? 8.499 24.753 29.599 1.00 74.48 104 LEU A O 1
ATOM 702 N N . THR A 1 120 ? 9.471 23.381 31.087 1.00 75.44 105 THR A N 1
ATOM 703 C CA . THR A 1 120 ? 8.873 22.180 30.534 1.00 78.18 105 THR A CA 1
ATOM 704 C C . THR A 1 120 ? 7.572 21.866 31.264 1.00 81.30 105 THR A C 1
ATOM 705 O O . THR A 1 120 ? 7.322 22.353 32.370 1.00 83.21 105 THR A O 1
ATOM 709 N N . HIS A 1 121 ? 6.736 21.047 30.614 1.00 85.47 106 HIS A N 1
ATOM 710 C CA . HIS A 1 121 ? 5.460 20.634 31.196 1.00 89.27 106 HIS A CA 1
ATOM 711 C C . HIS A 1 121 ? 5.626 20.179 32.640 1.00 91.64 106 HIS A C 1
ATOM 712 O O . HIS A 1 121 ? 4.872 20.593 33.529 1.00 91.83 106 HIS A O 1
ATOM 719 N N . GLU A 1 122 ? 6.615 19.314 32.883 1.00 95.28 107 GLU A N 1
ATOM 720 C CA . GLU A 1 122 ? 6.794 18.739 34.213 1.00 93.53 107 GLU A CA 1
ATOM 721 C C . GLU A 1 122 ? 7.277 19.782 35.218 1.00 88.08 107 GLU A C 1
ATOM 722 O O . GLU A 1 122 ? 6.785 19.828 36.350 1.00 87.36 107 GLU A O 1
ATOM 728 N N . GLU A 1 123 ? 8.232 20.628 34.835 1.00 88.77 108 GLU A N 1
ATOM 729 C CA . GLU A 1 123 ? 8.723 21.659 35.744 1.00 82.65 108 GLU A CA 1
ATOM 730 C C . GLU A 1 123 ? 7.840 22.902 35.751 1.00 80.98 108 GLU A C 1
ATOM 731 O O . GLU A 1 123 ? 8.129 23.850 36.489 1.00 82.06 108 GLU A O 1
ATOM 737 N N . ARG A 1 124 ? 6.766 22.911 34.954 1.00 80.64 109 ARG A N 1
ATOM 738 C CA . ARG A 1 124 ? 5.735 23.935 35.089 1.00 78.39 109 ARG A CA 1
ATOM 739 C C . ARG A 1 124 ? 4.792 23.602 36.237 1.00 77.55 109 ARG A C 1
ATOM 740 O O . ARG A 1 124 ? 4.465 24.469 37.055 1.00 78.04 109 ARG A O 1
ATOM 748 N N . ALA A 1 125 ? 4.326 22.349 36.294 1.00 78.25 110 ALA A N 1
ATOM 749 C CA . ALA A 1 125 ? 3.452 21.930 37.385 1.00 79.34 110 ALA A CA 1
ATOM 750 C C . ALA A 1 125 ? 4.140 22.109 38.730 1.00 76.48 110 ALA A C 1
ATOM 751 O O . ALA A 1 125 ? 3.520 22.572 39.695 1.00 74.77 110 ALA A O 1
ATOM 753 N N . ALA A 1 126 ? 5.430 21.768 38.807 1.00 75.78 111 ALA A N 1
ATOM 754 C CA . ALA A 1 126 ? 6.188 22.010 40.029 1.00 74.06 111 ALA A CA 1
ATOM 755 C C . ALA A 1 126 ? 6.223 23.497 40.362 1.00 76.71 111 ALA A C 1
ATOM 756 O O . ALA A 1 126 ? 5.915 23.898 41.490 1.00 95.69 111 ALA A O 1
ATOM 758 N N . ALA A 1 127 ? 6.592 24.333 39.386 1.00 73.83 112 ALA A N 1
ATOM 759 C CA . ALA A 1 127 ? 6.654 25.773 39.626 1.00 72.90 112 ALA A CA 1
ATOM 760 C C . ALA A 1 127 ? 5.287 26.330 40.000 1.00 72.91 112 ALA A C 1
ATOM 761 O O . ALA A 1 127 ? 5.183 27.213 40.858 1.00 76.72 112 ALA A O 1
ATOM 763 N N . GLY A 1 128 ? 4.227 25.824 39.371 1.00 72.84 113 GLY A N 1
ATOM 764 C CA . GLY A 1 128 ? 2.894 26.333 39.659 1.00 72.36 113 GLY A CA 1
ATOM 765 C C . GLY A 1 128 ? 2.457 26.024 41.077 1.00 74.46 113 GLY A C 1
ATOM 766 O O . GLY A 1 128 ? 1.881 26.872 41.765 1.00 75.97 113 GLY A O 1
ATOM 767 N N . ASP A 1 129 ? 2.720 24.795 41.532 1.00 77.93 114 ASP A N 1
ATOM 768 C CA . ASP A 1 129 ? 2.514 24.461 42.938 1.00 75.62 114 ASP A CA 1
ATOM 769 C C . ASP A 1 129 ? 3.291 25.407 43.842 1.00 73.56 114 ASP A C 1
ATOM 770 O O . ASP A 1 129 ? 2.789 25.830 44.890 1.00 75.64 114 ASP A O 1
ATOM 775 N N . LEU A 1 130 ? 4.513 25.765 43.440 1.00 73.01 115 LEU A N 1
ATOM 776 C CA . LEU A 1 130 ? 5.340 26.637 44.265 1.00 71.79 115 LEU A CA 1
ATOM 777 C C . LEU A 1 130 ? 4.798 28.061 44.285 1.00 72.77 115 LEU A C 1
ATOM 778 O O . LEU A 1 130 ? 4.770 28.703 45.341 1.00 74.76 115 LEU A O 1
ATOM 783 N N . THR A 1 131 ? 4.364 28.577 43.133 1.00 72.99 116 THR A N 1
ATOM 784 C CA . THR A 1 131 ? 3.927 29.970 43.074 1.00 72.82 116 THR A CA 1
ATOM 785 C C . THR A 1 131 ? 2.593 30.160 43.781 1.00 70.96 116 THR A C 1
ATOM 786 O O . THR A 1 131 ? 2.332 31.225 44.354 1.00 71.36 116 THR A O 1
ATOM 790 N N . PHE A 1 132 ? 1.731 29.145 43.741 1.00 69.25 117 PHE A N 1
ATOM 791 C CA . PHE A 1 132 ? 0.527 29.165 44.561 1.00 71.22 117 PHE A CA 1
ATOM 792 C C . PHE A 1 132 ? 0.896 29.214 46.035 1.00 77.38 117 PHE A C 1
ATOM 793 O O . PHE A 1 132 ? 0.453 30.098 46.776 1.00 74.90 117 PHE A O 1
ATOM 801 N N . THR A 1 133 ? 1.753 28.282 46.457 1.00 73.26 118 THR A N 1
ATOM 802 C CA . THR A 1 133 ? 2.111 28.135 47.863 1.00 73.20 118 THR A CA 1
ATOM 803 C C . THR A 1 133 ? 2.601 29.447 48.459 1.00 77.05 118 THR A C 1
ATOM 804 O O . THR A 1 133 ? 2.170 29.849 49.547 1.00 75.57 118 THR A O 1
ATOM 808 N N . HIS A 1 134 ? 3.498 30.134 47.754 1.00 72.13 119 HIS A N 1
ATOM 809 C CA . HIS A 1 134 ? 4.080 31.371 48.245 1.00 72.38 119 HIS A CA 1
ATOM 810 C C . HIS A 1 134 ? 3.346 32.611 47.738 1.00 70.34 119 HIS A C 1
ATOM 811 O O . HIS A 1 134 ? 3.873 33.718 47.879 1.00 68.25 119 HIS A O 1
ATOM 818 N N . LYS A 1 135 ? 2.137 32.446 47.179 1.00 71.95 120 LYS A N 1
ATOM 819 C CA . LYS A 1 135 ? 1.279 33.536 46.704 1.00 77.30 120 LYS A CA 1
ATOM 820 C C . LYS A 1 135 ? 2.096 34.645 46.047 1.00 77.84 120 LYS A C 1
ATOM 821 O O . LYS A 1 135 ? 2.263 35.730 46.613 1.00 78.56 120 LYS A O 1
ATOM 827 N N . VAL A 1 136 ? 2.598 34.376 44.847 1.00 75.98 121 VAL A N 1
ATOM 828 C CA . VAL A 1 136 ? 3.714 35.106 44.251 1.00 73.55 121 VAL A CA 1
ATOM 829 C C . VAL A 1 136 ? 3.211 35.985 43.111 1.00 76.35 121 VAL A C 1
ATOM 830 O O . VAL A 1 136 ? 2.335 35.574 42.338 1.00 70.52 121 VAL A O 1
ATOM 834 N N . ASP A 1 137 ? 3.755 37.197 42.999 1.00 78.38 122 ASP A N 1
ATOM 835 C CA . ASP A 1 137 ? 3.355 38.040 41.886 1.00 80.14 122 ASP A CA 1
ATOM 836 C C . ASP A 1 137 ? 4.207 37.732 40.656 1.00 81.15 122 ASP A C 1
ATOM 837 O O . ASP A 1 137 ? 5.178 36.972 40.709 1.00 83.85 122 ASP A O 1
ATOM 842 N N . ALA A 1 138 ? 3.832 38.347 39.531 1.00 86.73 123 ALA A N 1
ATOM 843 C CA . ALA A 1 138 ? 4.363 37.915 38.240 1.00 77.44 123 ALA A CA 1
ATOM 844 C C . ALA A 1 138 ? 5.849 38.226 38.105 1.00 78.32 123 ALA A C 1
ATOM 845 O O . ALA A 1 138 ? 6.599 37.441 37.511 1.00 77.35 123 ALA A O 1
ATOM 847 N N . ASP A 1 139 ? 6.292 39.368 38.640 1.00 83.87 124 ASP A N 1
ATOM 848 C CA . ASP A 1 139 ? 7.719 39.684 38.650 1.00 85.02 124 ASP A CA 1
ATOM 849 C C . ASP A 1 139 ? 8.512 38.604 39.375 1.00 84.36 124 ASP A C 1
ATOM 850 O O . ASP A 1 139 ? 9.503 38.084 38.851 1.00 82.47 124 ASP A O 1
ATOM 855 N N . GLU A 1 140 ? 8.080 38.248 40.587 1.00 84.49 125 GLU A N 1
ATOM 856 C CA . GLU A 1 140 ? 8.814 37.257 41.369 1.00 82.32 125 GLU A CA 1
ATOM 857 C C . GLU A 1 140 ? 8.756 35.884 40.708 1.00 75.74 125 GLU A C 1
ATOM 858 O O . GLU A 1 140 ? 9.715 35.107 40.789 1.00 68.64 125 GLU A O 1
ATOM 864 N N . ALA A 1 141 ? 7.649 35.577 40.023 1.00 75.48 126 ALA A N 1
ATOM 865 C CA . ALA A 1 141 ? 7.543 34.301 39.320 1.00 74.55 126 ALA A CA 1
ATOM 866 C C . ALA A 1 141 ? 8.433 34.264 38.084 1.00 70.52 126 ALA A C 1
ATOM 867 O O . ALA A 1 141 ? 8.882 33.186 37.673 1.00 66.83 126 ALA A O 1
ATOM 869 N N . ARG A 1 142 ? 8.700 35.421 37.479 1.00 74.80 127 ARG A N 1
ATOM 870 C CA . ARG A 1 142 ? 9.678 35.465 36.402 1.00 74.95 127 ARG A CA 1
ATOM 871 C C . ARG A 1 142 ? 11.053 35.026 36.899 1.00 73.22 127 ARG A C 1
ATOM 872 O O . ARG A 1 142 ? 11.789 34.330 36.190 1.00 77.28 127 ARG A O 1
ATOM 880 N N . GLU A 1 143 ? 11.405 35.398 38.130 1.00 73.22 128 GLU A N 1
ATOM 881 C CA . GLU A 1 143 ? 12.703 35.011 38.672 1.00 71.56 128 GLU A CA 1
ATOM 882 C C . GLU A 1 143 ? 12.696 33.570 39.167 1.00 65.73 128 GLU A C 1
ATOM 883 O O . GLU A 1 143 ? 13.710 32.872 39.056 1.00 64.15 128 GLU A O 1
ATOM 889 N N . ILE A 1 144 ? 11.573 33.115 39.733 1.00 71.63 129 ILE A N 1
ATOM 890 C CA . ILE A 1 144 ? 11.436 31.704 40.091 1.00 64.51 129 ILE A CA 1
ATOM 891 C C . ILE A 1 144 ? 11.685 30.828 38.871 1.00 67.68 129 ILE A C 1
ATOM 892 O O . ILE A 1 144 ? 12.370 29.800 38.949 1.00 63.99 129 ILE A O 1
ATOM 897 N N . ALA A 1 145 ? 11.141 31.232 37.719 1.00 68.90 130 ALA A N 1
ATOM 898 C CA . ALA A 1 145 ? 11.319 30.461 36.493 1.00 61.92 130 ALA A CA 1
ATOM 899 C C . ALA A 1 145 ? 12.768 30.501 36.020 1.00 62.07 130 ALA A C 1
ATOM 900 O O . ALA A 1 145 ? 13.312 29.478 35.586 1.00 62.48 130 ALA A O 1
ATOM 902 N N . LYS A 1 146 ? 13.410 31.671 36.098 1.00 61.73 131 LYS A N 1
ATOM 903 C CA . LYS A 1 146 ? 14.834 31.756 35.789 1.00 66.60 131 LYS A CA 1
ATOM 904 C C . LYS A 1 146 ? 15.639 30.818 36.682 1.00 72.99 131 LYS A C 1
ATOM 905 O O . LYS A 1 146 ? 16.548 30.124 36.213 1.00 74.46 131 LYS A O 1
ATOM 911 N N . ALA A 1 147 ? 15.299 30.764 37.973 1.00 71.12 132 ALA A N 1
ATOM 912 C CA . ALA A 1 147 ? 16.010 29.883 38.895 1.00 77.68 132 ALA A CA 1
ATOM 913 C C . ALA A 1 147 ? 15.847 28.421 38.498 1.00 71.63 132 ALA A C 1
ATOM 914 O O . ALA A 1 147 ? 16.817 27.654 38.489 1.00 75.51 132 ALA A O 1
ATOM 916 N N . ILE A 1 148 ? 14.619 28.019 38.159 1.00 65.83 133 ILE A N 1
ATOM 917 C CA . ILE A 1 148 ? 14.345 26.615 37.870 1.00 69.66 133 ILE A CA 1
ATOM 918 C C . ILE A 1 148 ? 15.099 26.149 36.633 1.00 77.58 133 ILE A C 1
ATOM 919 O O . ILE A 1 148 ? 15.562 25.003 36.581 1.00 79.85 133 ILE A O 1
ATOM 924 N N . LYS A 1 149 ? 15.256 27.018 35.632 1.00 75.25 134 LYS A N 1
ATOM 925 C CA . LYS A 1 149 ? 15.988 26.616 34.435 1.00 81.41 134 LYS A CA 1
ATOM 926 C C . LYS A 1 149 ? 17.490 26.575 34.687 1.00 84.88 134 LYS A C 1
ATOM 927 O O . LYS A 1 149 ? 18.162 25.621 34.279 1.00 89.73 134 LYS A O 1
ATOM 933 N N . ASP A 1 150 ? 18.036 27.596 35.358 1.00 81.34 135 ASP A N 1
ATOM 934 C CA . ASP A 1 150 ? 19.458 27.578 35.695 1.00 85.14 135 ASP A CA 1
ATOM 935 C C . ASP A 1 150 ? 19.813 26.330 36.488 1.00 86.49 135 ASP A C 1
ATOM 936 O O . ASP A 1 150 ? 20.898 25.760 36.320 1.00 91.04 135 ASP A O 1
ATOM 941 N N . PHE A 1 151 ? 18.899 25.876 37.345 1.00 85.35 136 PHE A N 1
ATOM 942 C CA . PHE A 1 151 ? 19.206 24.769 38.240 1.00 87.75 136 PHE A CA 1
ATOM 943 C C . PHE A 1 151 ? 19.121 23.415 37.545 1.00 88.59 136 PHE A C 1
ATOM 944 O O . PHE A 1 151 ? 19.771 22.461 37.983 1.00 91.97 136 PHE A O 1
ATOM 952 N N . SER A 1 152 ? 18.339 23.306 36.474 1.00 89.42 137 SER A N 1
ATOM 953 C CA . SER A 1 152 ? 18.208 22.050 35.744 1.00 95.20 137 SER A CA 1
ATOM 954 C C . SER A 1 152 ? 19.317 21.837 34.718 1.00 100.31 137 SER A C 1
ATOM 955 O O . SER A 1 152 ? 19.253 20.872 33.949 1.00 102.95 137 SER A O 1
ATOM 958 N N . ARG A 1 153 ? 20.320 22.714 34.674 1.00 97.47 138 ARG A N 1
ATOM 959 C CA . ARG A 1 153 ? 21.494 22.506 33.841 1.00 102.11 138 ARG A CA 1
ATOM 960 C C . ARG A 1 153 ? 22.588 21.758 34.587 1.00 106.84 138 ARG A C 1
ATOM 961 O O . ARG A 1 153 ? 23.745 21.761 34.159 1.00 113.98 138 ARG A O 1
ATOM 969 N N . PHE A 1 154 ? 22.229 21.111 35.692 1.00 106.58 139 PHE A N 1
ATOM 970 C CA . PHE A 1 154 ? 23.128 20.283 36.487 1.00 109.79 139 PHE A CA 1
ATOM 971 C C . PHE A 1 154 ? 22.740 18.826 36.298 1.00 115.49 139 PHE A C 1
ATOM 972 O O . PHE A 1 154 ? 21.630 18.428 36.667 1.00 109.78 139 PHE A O 1
ATOM 980 N N . ARG A 1 155 ? 23.649 18.022 35.746 1.00 125.16 140 ARG A N 1
ATOM 981 C CA . ARG A 1 155 ? 23.478 16.579 35.868 1.00 123.67 140 ARG A CA 1
ATOM 982 C C . ARG A 1 155 ? 23.800 16.142 37.297 1.00 116.84 140 ARG A C 1
ATOM 983 O O . ARG A 1 155 ? 22.969 15.520 37.970 1.00 122.86 140 ARG A O 1
ATOM 991 N N . ILE A 1 156 ? 24.977 16.513 37.801 1.00 114.97 141 ILE A N 1
ATOM 992 C CA . ILE A 1 156 ? 25.275 16.391 39.224 1.00 110.41 141 ILE A CA 1
ATOM 993 C C . ILE A 1 156 ? 24.846 17.686 39.909 1.00 110.94 141 ILE A C 1
ATOM 994 O O . ILE A 1 156 ? 25.252 18.783 39.510 1.00 110.60 141 ILE A O 1
ATOM 999 N N . LEU A 1 157 ? 23.998 17.556 40.924 1.00 112.04 142 LEU A N 1
ATOM 1000 C CA . LEU A 1 157 ? 23.395 18.700 41.587 1.00 97.62 142 LEU A CA 1
ATOM 1001 C C . LEU A 1 157 ? 24.362 19.297 42.609 1.00 93.72 142 LEU A C 1
ATOM 1002 O O . LEU A 1 157 ? 25.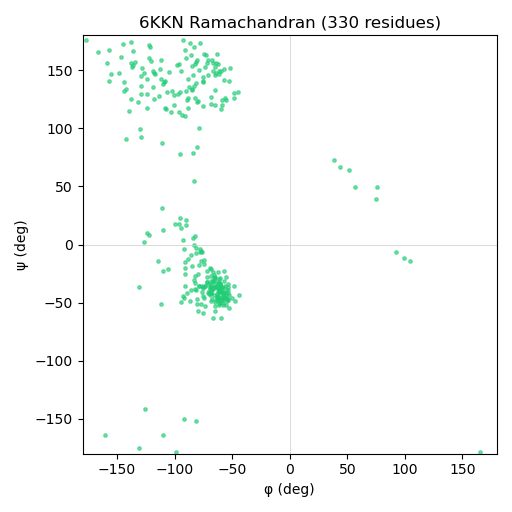283 18.617 43.069 1.00 92.46 142 LEU A O 1
ATOM 1007 N N . PRO A 1 158 ? 24.197 20.576 42.955 1.00 92.99 143 PRO A N 1
ATOM 1008 C CA . PRO A 1 158 ? 25.015 21.163 44.024 1.00 92.91 143 PRO A CA 1
ATOM 1009 C C . PRO A 1 158 ? 24.876 20.385 45.328 1.00 94.02 143 PRO A C 1
ATOM 1010 O O . PRO A 1 158 ? 23.843 19.771 45.604 1.00 90.61 143 PRO A O 1
ATOM 1014 N N . GLU A 1 159 ? 25.937 20.414 46.131 1.00 95.45 144 GLU A N 1
ATOM 1015 C CA . GLU A 1 159 ? 25.955 19.670 47.385 1.00 100.09 144 GLU A CA 1
ATOM 1016 C C . GLU A 1 159 ? 24.907 20.225 48.336 1.00 97.31 144 GLU A C 1
ATOM 1017 O O . GLU A 1 159 ? 24.945 21.404 48.700 1.00 105.28 144 GLU A O 1
ATOM 1023 N N . GLY A 1 160 ? 23.964 19.373 48.733 1.00 94.46 145 GLY A N 1
ATOM 1024 C CA . GLY A 1 160 ? 22.940 19.736 49.688 1.00 89.74 145 GLY A CA 1
ATOM 1025 C C . GLY A 1 160 ? 21.601 20.113 49.091 1.00 93.91 145 GLY A C 1
ATOM 1026 O O . GLY A 1 160 ? 20.622 20.219 49.838 1.00 95.86 145 GLY A O 1
ATOM 1027 N N . PHE A 1 161 ? 21.519 20.308 47.778 1.00 95.15 146 PHE A N 1
ATOM 1028 C CA . PHE A 1 161 ? 20.300 20.781 47.140 1.00 84.87 146 PHE A CA 1
ATOM 1029 C C . PHE A 1 161 ? 19.660 19.681 46.302 1.00 82.69 146 PHE A C 1
ATOM 1030 O O . PHE A 1 161 ? 20.353 18.944 45.595 1.00 85.77 146 PHE A O 1
ATOM 1038 N N . SER A 1 162 ? 18.334 19.576 46.387 1.00 81.13 147 SER A N 1
ATOM 1039 C CA . SER A 1 162 ? 17.567 18.651 45.568 1.00 83.33 147 SER A CA 1
ATOM 1040 C C . SER A 1 162 ? 16.976 19.393 44.373 1.00 84.76 147 SER A C 1
ATOM 1041 O O . SER A 1 162 ? 17.180 20.595 44.191 1.00 93.47 147 SER A O 1
ATOM 1044 N N . ASN A 1 163 ? 16.224 18.664 43.548 1.00 84.85 148 ASN A N 1
ATOM 1045 C CA . ASN A 1 163 ? 15.653 19.213 42.326 1.00 87.61 148 ASN A CA 1
ATOM 1046 C C . ASN A 1 163 ? 14.241 19.760 42.528 1.00 86.79 148 ASN A C 1
ATOM 1047 O O . ASN A 1 163 ? 13.608 20.183 41.555 1.00 92.74 148 ASN A O 1
ATOM 1052 N N . HIS A 1 164 ? 13.735 19.757 43.760 1.00 84.16 149 HIS A N 1
ATOM 1053 C CA . HIS A 1 164 ? 12.470 20.419 44.044 1.00 80.26 149 HIS A CA 1
ATOM 1054 C C . HIS A 1 164 ? 12.638 21.915 43.812 1.00 78.97 149 HIS A C 1
ATOM 1055 O O . HIS A 1 164 ? 13.624 22.499 44.282 1.00 87.48 149 HIS A O 1
ATOM 1062 N N . PRO A 1 165 ? 11.712 22.571 43.108 1.00 73.78 150 PRO A N 1
ATOM 1063 C CA . PRO A 1 165 ? 11.924 23.985 42.760 1.00 73.64 150 PRO A CA 1
ATOM 1064 C C . PRO A 1 165 ? 12.159 24.888 43.961 1.00 74.16 150 PRO A C 1
ATOM 1065 O O . PRO A 1 165 ? 12.760 25.955 43.801 1.00 73.28 150 PRO A O 1
ATOM 1069 N N . GLY A 1 166 ? 11.718 24.492 45.156 1.00 79.68 151 GLY A N 1
ATOM 1070 C CA . GLY A 1 166 ? 12.032 25.271 46.345 1.00 73.83 151 GLY A CA 1
ATOM 1071 C C . GLY A 1 166 ? 13.521 25.330 46.609 1.00 73.38 151 GLY A C 1
ATOM 1072 O O . GLY A 1 166 ? 14.082 26.401 46.854 1.00 77.40 151 GLY A O 1
ATOM 1073 N N . ASP A 1 167 ? 14.187 24.173 46.548 1.00 74.43 152 ASP A N 1
ATOM 1074 C CA . ASP A 1 167 ? 15.642 24.142 46.639 1.00 74.44 152 ASP A CA 1
ATOM 1075 C C . ASP A 1 167 ? 16.284 24.946 45.514 1.00 77.81 152 ASP A C 1
ATOM 1076 O O . ASP A 1 167 ? 17.297 25.622 45.728 1.00 77.48 152 ASP A O 1
ATOM 1081 N N . ALA A 1 168 ? 15.706 24.892 44.309 1.00 75.78 153 ALA A N 1
ATOM 1082 C CA . ALA A 1 168 ? 16.296 25.593 43.172 1.00 75.93 153 ALA A CA 1
ATOM 1083 C C . ALA A 1 168 ? 16.280 27.098 43.389 1.00 73.21 153 ALA A C 1
ATOM 1084 O O . ALA A 1 168 ? 17.291 27.777 43.181 1.00 71.91 153 ALA A O 1
ATOM 1086 N N . VAL A 1 169 ? 15.135 27.641 43.802 1.00 71.13 154 VAL A N 1
ATOM 1087 C CA . VAL A 1 169 ? 15.078 29.071 44.079 1.00 71.07 154 VAL A CA 1
ATOM 1088 C C . VAL A 1 169 ? 15.846 29.392 45.357 1.00 72.76 154 VAL A C 1
ATOM 1089 O O . VAL A 1 169 ? 16.299 30.525 45.550 1.00 75.03 154 VAL A O 1
ATOM 1093 N N . ALA A 1 170 ? 16.027 28.405 46.240 1.00 75.38 155 ALA A N 1
ATOM 1094 C CA . ALA A 1 170 ? 16.894 28.605 47.398 1.00 71.67 155 ALA A CA 1
ATOM 1095 C C . ALA A 1 170 ? 18.361 28.555 46.993 1.00 73.44 155 ALA A C 1
ATOM 1096 O O . ALA A 1 170 ? 19.185 29.304 47.533 1.00 71.52 155 ALA A O 1
ATOM 1098 N N . TYR A 1 171 ? 18.708 27.689 46.036 1.00 73.40 156 TYR A N 1
ATOM 1099 C CA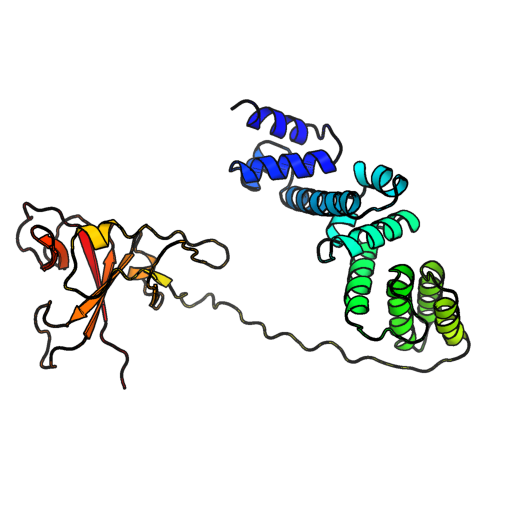 . TYR A 1 171 ? 20.073 27.689 45.520 1.00 77.77 156 TYR A CA 1
ATOM 1100 C C . TYR A 1 171 ? 20.398 29.024 44.870 1.00 74.92 156 TYR A C 1
ATOM 1101 O O . TYR A 1 171 ? 21.526 29.523 44.976 1.00 75.93 156 TYR A O 1
ATOM 1110 N N . GLN A 1 172 ? 19.414 29.616 44.193 1.00 73.01 157 GLN A N 1
ATOM 1111 C CA . GLN A 1 172 ? 19.582 30.951 43.636 1.00 73.72 157 GLN A CA 1
ATOM 1112 C C . GLN A 1 172 ? 19.804 31.978 44.742 1.00 73.71 157 GLN A C 1
ATOM 1113 O O . GLN A 1 172 ? 20.703 32.819 44.644 1.00 74.71 157 GLN A O 1
ATOM 1119 N N . ALA A 1 173 ? 19.009 31.914 45.817 1.00 75.56 158 ALA A N 1
ATOM 1120 C CA . ALA A 1 173 ? 19.221 32.831 46.936 1.00 74.59 158 ALA A CA 1
ATOM 1121 C C . ALA A 1 173 ? 20.599 32.628 47.556 1.00 76.04 158 ALA A C 1
ATOM 1122 O O . ALA A 1 173 ? 21.240 33.590 47.995 1.00 77.60 158 ALA A O 1
ATOM 1124 N N . TRP A 1 174 ? 21.080 31.384 47.573 1.00 75.99 159 TRP A N 1
ATOM 1125 C CA . TRP A 1 174 ? 22.395 31.082 48.129 1.00 76.49 159 TRP A CA 1
ATOM 1126 C C . TRP A 1 174 ? 23.501 31.747 47.317 1.00 80.37 159 TRP A C 1
ATOM 1127 O O . TRP A 1 174 ? 24.300 32.529 47.846 1.00 82.92 159 TRP A O 1
ATOM 1138 N N . LYS A 1 175 ? 23.548 31.451 46.015 1.00 84.78 160 LYS A N 1
ATOM 1139 C CA . LYS A 1 175 ? 24.630 31.930 45.160 1.00 83.62 160 LYS A CA 1
ATOM 1140 C C . LYS A 1 175 ? 24.628 33.450 45.036 1.00 80.48 160 LYS A C 1
ATOM 1141 O O . LYS A 1 175 ? 25.691 34.056 44.847 1.00 82.25 160 LYS A O 1
ATOM 1147 N N . LEU A 1 176 ? 23.457 34.080 45.154 1.00 77.33 161 LEU A N 1
ATOM 1148 C CA . LEU A 1 176 ? 23.372 35.535 45.098 1.00 80.55 161 LEU A CA 1
ATOM 1149 C C . LEU A 1 176 ? 23.846 36.179 46.397 1.00 83.92 161 LEU A C 1
ATOM 1150 O O . LEU A 1 176 ? 24.533 37.206 46.365 1.00 84.92 161 LEU A O 1
ATOM 1155 N N . ALA A 1 177 ? 23.486 35.593 47.545 1.00 82.41 162 ALA A N 1
ATOM 1156 C CA . ALA A 1 177 ? 23.869 36.176 48.829 1.00 83.81 162 ALA A CA 1
ATOM 1157 C C . ALA A 1 177 ? 25.380 36.169 49.023 1.00 87.37 162 ALA A C 1
ATOM 1158 O O . ALA A 1 177 ? 25.925 37.052 49.695 1.00 88.93 162 ALA A O 1
ATOM 1160 N N . ARG A 1 178 ? 26.071 35.167 48.464 1.00 86.79 163 ARG A N 1
ATOM 1161 C CA . ARG A 1 178 ? 27.520 35.078 48.639 1.00 88.53 163 ARG A CA 1
ATOM 1162 C C . ARG A 1 178 ? 28.248 36.204 47.917 1.00 93.21 163 ARG A C 1
ATOM 1163 O O . ARG A 1 178 ? 29.319 36.633 48.366 1.00 99.35 163 ARG A O 1
ATOM 1171 N N . GLN A 1 179 ? 27.696 36.684 46.798 1.00 95.26 164 GLN A N 1
ATOM 1172 C CA . GLN A 1 179 ? 28.375 37.726 46.035 1.00 106.23 164 GLN A CA 1
ATOM 1173 C C . GLN A 1 179 ? 28.398 39.035 46.808 1.00 100.23 164 GLN A C 1
ATOM 1174 O O . GLN A 1 179 ? 29.446 39.680 46.928 1.00 103.27 164 GLN A O 1
ATOM 1180 N N . TYR A 1 180 ? 27.250 39.446 47.337 1.00 100.87 165 TYR A N 1
ATOM 1181 C CA . TYR A 1 180 ? 27.246 40.484 48.353 1.00 108.83 165 TYR A CA 1
ATOM 1182 C C . TYR A 1 180 ? 28.110 40.036 49.521 1.00 113.09 165 TYR A C 1
ATOM 1183 O O . TYR A 1 180 ? 28.121 38.858 49.889 1.00 123.23 165 TYR A O 1
ATOM 1192 N N . SER A 1 181 ? 28.850 40.979 50.100 1.00 121.91 166 SER A N 1
ATOM 1193 C CA . SER A 1 181 ? 29.574 40.723 51.336 1.00 133.20 166 SER A CA 1
ATOM 1194 C C . SER A 1 181 ? 29.256 41.737 52.425 1.00 138.80 166 SER A C 1
ATOM 1195 O O . SER A 1 181 ? 29.812 41.633 53.522 1.00 153.89 166 SER A O 1
ATOM 1198 N N . ASP A 1 182 ? 28.363 42.691 52.172 1.00 142.47 167 ASP A N 1
ATOM 1199 C CA . ASP A 1 182 ? 28.335 43.920 52.952 1.00 146.51 167 ASP A CA 1
ATOM 1200 C C . ASP A 1 182 ? 27.115 44.077 53.848 1.00 149.57 167 ASP A C 1
ATOM 1201 O O . ASP A 1 182 ? 27.266 44.365 55.040 1.00 161.04 167 ASP A O 1
ATOM 1206 N N . LEU A 1 183 ? 25.903 43.916 53.321 1.00 136.51 168 LEU A N 1
ATOM 1207 C CA . LEU A 1 183 ? 24.771 44.572 53.951 1.00 128.99 168 LEU A CA 1
ATOM 1208 C C . LEU A 1 183 ? 23.811 43.606 54.644 1.00 119.31 168 LEU A C 1
ATOM 1209 O O . LEU A 1 183 ? 24.162 42.457 54.956 1.00 116.76 168 LEU A O 1
ATOM 1214 N N . GLN A 1 184 ? 22.612 44.112 54.933 1.00 118.68 169 GLN A N 1
ATOM 1215 C CA . GLN A 1 184 ? 21.432 43.345 55.298 1.00 107.32 169 GLN A CA 1
ATOM 1216 C C . GLN A 1 184 ? 20.761 42.707 54.089 1.00 112.45 169 GLN A C 1
ATOM 1217 O O . GLN A 1 184 ? 19.754 42.007 54.257 1.00 108.51 169 GLN A O 1
ATOM 1223 N N . GLU A 1 185 ? 21.268 42.973 52.879 1.00 105.48 170 GLU A N 1
ATOM 1224 C CA . GLU A 1 185 ? 20.788 42.260 51.700 1.00 102.06 170 GLU A CA 1
ATOM 1225 C C . GLU A 1 185 ? 21.117 40.777 51.802 1.00 94.60 170 GLU A C 1
ATOM 1226 O O . GLU A 1 185 ? 20.321 39.927 51.381 1.00 92.46 170 GLU A O 1
ATOM 1232 N N . ARG A 1 186 ? 22.285 40.451 52.366 1.00 93.62 171 ARG A N 1
ATOM 1233 C CA . ARG A 1 186 ? 22.606 39.061 52.676 1.00 90.04 171 ARG A CA 1
ATOM 1234 C C . ARG A 1 186 ? 21.510 38.432 53.529 1.00 90.00 171 ARG A C 1
ATOM 1235 O O . ARG A 1 186 ? 21.037 37.328 53.238 1.00 85.84 171 ARG A O 1
ATOM 1243 N N . SER A 1 187 ? 21.084 39.136 54.584 1.00 93.94 172 SER A N 1
ATOM 1244 C CA . SER A 1 187 ? 20.028 38.625 55.455 1.00 89.89 172 SER A CA 1
ATOM 1245 C C . SER A 1 187 ? 18.728 38.434 54.685 1.00 88.03 172 SER A C 1
ATOM 1246 O O . SER A 1 187 ? 18.106 37.366 54.746 1.00 82.73 172 SER A O 1
ATOM 1249 N N . ARG A 1 188 ? 18.306 39.470 53.957 1.00 92.32 173 ARG A N 1
ATOM 1250 C CA . ARG A 1 188 ? 17.098 39.393 53.142 1.00 95.64 173 ARG A CA 1
ATOM 1251 C C . ARG A 1 188 ? 17.130 38.179 52.217 1.00 86.09 173 ARG A C 1
ATOM 1252 O O . ARG A 1 188 ? 16.137 37.454 52.085 1.00 83.10 173 ARG A O 1
ATOM 1260 N N . LEU A 1 189 ? 18.277 37.929 51.580 1.00 84.22 174 LEU A N 1
ATOM 1261 C CA . LEU A 1 189 ? 18.382 36.791 50.671 1.00 83.71 174 LEU A CA 1
ATOM 1262 C C . LEU A 1 189 ? 18.454 35.472 51.432 1.00 80.88 174 LEU A C 1
ATOM 1263 O O . LEU A 1 189 ? 17.920 34.456 50.972 1.00 81.91 174 LEU A O 1
ATOM 1268 N N . ILE A 1 190 ? 19.114 35.467 52.593 1.00 83.58 175 ILE A N 1
ATOM 1269 C CA . ILE A 1 190 ? 19.134 34.269 53.430 1.00 78.54 175 ILE A CA 1
ATOM 1270 C C . ILE A 1 190 ? 17.721 33.914 53.872 1.00 74.34 175 ILE A C 1
ATOM 1271 O O . ILE A 1 190 ? 17.339 32.737 53.892 1.00 71.30 175 ILE A O 1
ATOM 1276 N N . ALA A 1 191 ? 16.924 34.925 54.230 1.00 73.94 176 ALA A N 1
ATOM 1277 C CA . ALA A 1 191 ? 15.532 34.681 54.590 1.00 74.50 176 ALA A CA 1
ATOM 1278 C C . ALA A 1 191 ? 14.780 34.040 53.431 1.00 81.18 176 ALA A C 1
ATOM 1279 O O . ALA A 1 191 ? 14.094 33.024 53.606 1.00 76.56 176 ALA A O 1
ATOM 1281 N N . ARG A 1 192 ? 14.928 34.608 52.231 1.00 85.84 177 ARG A N 1
ATOM 1282 C CA . ARG A 1 192 ? 14.290 34.065 51.037 1.00 79.74 177 ARG A CA 1
ATOM 1283 C C . ARG A 1 192 ? 14.607 32.583 50.864 1.00 76.33 177 ARG A C 1
ATOM 1284 O O . ARG A 1 192 ? 13.704 31.747 50.755 1.00 75.28 177 ARG A O 1
ATOM 1292 N N . GLY A 1 193 ? 15.898 32.246 50.850 1.00 72.29 178 GLY A N 1
ATOM 1293 C CA . GLY A 1 193 ? 16.303 30.853 50.721 1.00 73.39 178 GLY A CA 1
ATOM 1294 C C . GLY A 1 193 ? 15.655 29.943 51.748 1.00 75.93 178 GLY A C 1
ATOM 1295 O O . GLY A 1 193 ? 15.273 28.813 51.436 1.00 72.85 178 GLY A O 1
ATOM 1296 N N . LEU A 1 194 ? 15.513 30.423 52.987 1.00 76.20 179 LEU A N 1
ATOM 1297 C CA . LEU A 1 194 ? 14.901 29.602 54.028 1.00 73.97 179 LEU A CA 1
ATOM 1298 C C . LEU A 1 194 ? 13.395 29.494 53.828 1.00 76.49 179 LEU A C 1
ATOM 1299 O O . LEU A 1 194 ? 12.803 28.441 54.100 1.00 74.98 179 LEU A O 1
ATOM 1304 N N . ARG A 1 195 ? 12.760 30.573 53.350 1.00 76.90 180 ARG A N 1
ATOM 1305 C CA . ARG A 1 195 ? 11.336 30.522 53.033 1.00 74.87 180 ARG A CA 1
ATOM 1306 C C . ARG A 1 195 ? 11.042 29.425 52.022 1.00 75.41 180 ARG A C 1
ATOM 1307 O O . ARG A 1 195 ? 10.091 28.654 52.192 1.00 80.05 180 ARG A O 1
ATOM 1315 N N . PHE A 1 196 ? 11.870 29.321 50.981 1.00 76.48 181 PHE A N 1
ATOM 1316 C CA . PHE A 1 196 ? 11.562 28.503 49.815 1.00 75.82 181 PHE A CA 1
ATOM 1317 C C . PHE A 1 196 ? 12.083 27.075 49.916 1.00 72.95 181 PHE A C 1
ATOM 1318 O O . PHE A 1 196 ? 11.429 26.151 49.420 1.00 72.18 181 PHE A O 1
ATOM 1326 N N . ALA A 1 197 ? 13.249 26.878 50.533 1.00 71.46 182 ALA A N 1
ATOM 1327 C CA . ALA A 1 197 ? 13.932 25.588 50.486 1.00 69.27 182 ALA A CA 1
ATOM 1328 C C . ALA A 1 197 ? 13.015 24.453 50.917 1.00 73.40 182 ALA A C 1
ATOM 1329 O O . ALA A 1 197 ? 12.228 24.589 51.855 1.00 85.04 182 ALA A O 1
ATOM 1331 N N . HIS A 1 198 ? 13.136 23.326 50.215 1.00 73.27 183 HIS A N 1
ATOM 1332 C CA . HIS A 1 198 ? 12.349 22.119 50.438 1.00 76.04 183 HIS A CA 1
ATOM 1333 C C . HIS A 1 198 ? 13.039 21.137 51.380 1.00 80.34 183 HIS A C 1
ATOM 1334 O O . HIS A 1 198 ? 12.401 20.593 52.285 1.00 87.93 183 HIS A O 1
ATOM 1341 N N . SER A 1 199 ? 14.337 20.908 51.193 1.00 80.10 184 SER A N 1
ATOM 1342 C CA . SER A 1 199 ? 15.062 19.900 51.954 1.00 81.37 184 SER A CA 1
ATOM 1343 C C . SER A 1 199 ? 15.778 20.507 53.160 1.00 86.60 184 SER A C 1
ATOM 1344 O O . SER A 1 199 ? 16.119 21.694 53.182 1.00 83.94 184 SER A O 1
ATOM 1347 N N . GLU A 1 200 ? 16.015 19.658 54.167 1.00 87.90 185 GLU A N 1
ATOM 1348 C CA . GLU A 1 200 ? 16.776 20.075 55.340 1.00 88.34 185 GLU A CA 1
ATOM 1349 C C . GLU A 1 200 ? 18.224 20.370 54.972 1.00 86.93 185 GLU A C 1
ATOM 1350 O O . GLU A 1 200 ? 18.827 21.311 55.500 1.00 85.65 185 GLU A O 1
ATOM 1356 N N . THR A 1 201 ? 18.796 19.570 54.069 1.00 85.40 186 THR A N 1
ATOM 1357 C CA . THR A 1 201 ? 20.190 19.752 53.683 1.00 83.08 186 THR A CA 1
ATOM 1358 C C . THR A 1 201 ? 20.429 21.125 53.066 1.00 81.71 186 THR A C 1
ATOM 1359 O O . THR A 1 201 ? 21.503 21.711 53.237 1.00 79.43 186 THR A O 1
ATOM 1363 N N . ALA A 1 202 ? 19.444 21.650 52.337 1.00 85.77 187 ALA A N 1
ATOM 1364 C CA . ALA A 1 202 ? 19.614 22.946 51.689 1.00 81.14 187 ALA A CA 1
ATOM 1365 C C . ALA A 1 202 ? 19.434 24.086 52.682 1.00 78.79 187 ALA A C 1
ATOM 1366 O O . ALA A 1 202 ? 20.118 25.113 52.586 1.00 75.28 187 ALA A O 1
ATOM 1368 N N . ARG A 1 203 ? 18.523 23.912 53.641 1.00 84.86 188 ARG A N 1
ATOM 1369 C CA . ARG A 1 203 ? 18.363 24.880 54.719 1.00 83.19 188 ARG A CA 1
ATOM 1370 C C . ARG A 1 203 ? 19.669 25.105 55.469 1.00 78.88 188 ARG A C 1
ATOM 1371 O O . ARG A 1 203 ? 20.007 26.248 55.796 1.00 78.02 188 ARG A O 1
ATOM 1379 N N . LYS A 1 204 ? 20.416 24.032 55.744 1.00 79.36 189 LYS A N 1
ATOM 1380 C CA . LYS A 1 204 ? 21.667 24.166 56.485 1.00 82.30 189 LYS A CA 1
ATOM 1381 C C . LYS A 1 204 ? 22.785 24.724 55.611 1.00 79.59 189 LYS A C 1
ATOM 1382 O O . LYS A 1 204 ? 23.634 25.478 56.100 1.00 79.83 189 LYS A O 1
ATOM 1388 N N . GLN A 1 205 ? 22.807 24.359 54.324 1.00 81.54 190 GLN A N 1
ATOM 1389 C CA . GLN A 1 205 ? 23.722 24.999 53.381 1.00 82.31 190 GLN A CA 1
ATOM 1390 C C . GLN A 1 205 ? 23.563 26.512 53.410 1.00 80.85 190 GLN A C 1
ATOM 1391 O O . GLN A 1 205 ? 24.537 27.257 53.241 1.00 80.02 190 GLN A O 1
ATOM 1397 N N . ILE A 1 206 ? 22.334 26.980 53.630 1.00 79.20 191 ILE A N 1
ATOM 1398 C CA . ILE A 1 206 ? 22.057 28.410 53.641 1.00 81.17 191 ILE A CA 1
ATOM 1399 C C . ILE A 1 206 ? 22.324 29.001 55.016 1.00 81.12 191 ILE A C 1
ATOM 1400 O O . ILE A 1 206 ? 22.854 30.111 55.129 1.00 81.27 191 ILE A O 1
ATOM 1405 N N . GLU A 1 207 ? 21.972 28.264 56.077 1.00 83.09 192 GLU A N 1
ATOM 1406 C CA . GLU A 1 207 ? 22.248 28.718 57.438 1.00 80.51 192 GLU A CA 1
ATOM 1407 C C . GLU A 1 207 ? 23.727 29.022 57.642 1.00 80.70 192 GLU A C 1
ATOM 1408 O O . GLU A 1 207 ? 24.075 29.893 58.449 1.00 81.99 192 GLU A O 1
ATOM 1414 N N . GLN A 1 208 ? 24.607 28.344 56.892 1.00 82.76 193 GLN A N 1
ATOM 1415 C CA . GLN A 1 208 ? 26.048 28.510 57.063 1.00 86.54 193 GLN A CA 1
ATOM 1416 C C . GLN A 1 208 ? 26.501 29.935 56.755 1.00 90.69 193 GLN A C 1
ATOM 1417 O O . GLN A 1 208 ? 27.537 30.383 57.265 1.00 94.85 193 GLN A O 1
ATOM 1423 N N . LEU A 1 209 ? 25.736 30.668 55.946 1.00 88.79 194 LEU A N 1
ATOM 1424 C CA . LEU A 1 209 ? 26.107 32.016 55.530 1.00 88.90 194 LEU A CA 1
ATOM 1425 C C . LEU A 1 209 ? 25.881 33.062 56.617 1.00 89.16 194 LEU A C 1
ATOM 1426 O O . LEU A 1 209 ? 26.254 34.225 56.424 1.00 92.11 194 LEU A O 1
ATOM 1431 N N . LEU A 1 210 ? 25.273 32.684 57.739 1.00 88.29 195 LEU A N 1
ATOM 1432 C CA . LEU A 1 210 ? 25.218 33.545 58.912 1.00 88.75 195 LEU A CA 1
ATOM 1433 C C . LEU A 1 210 ? 26.491 33.449 59.734 1.00 92.59 195 LEU A C 1
ATOM 1434 O O . LEU A 1 210 ? 26.847 34.403 60.436 1.00 93.35 195 LEU A O 1
ATOM 1439 N N . VAL A 1 211 ? 27.180 32.312 59.653 1.00 107.68 196 VAL A N 1
ATOM 1440 C CA . VAL A 1 211 ? 28.505 32.189 60.245 1.00 98.84 196 VAL A CA 1
ATOM 1441 C C . VAL A 1 211 ? 29.572 32.662 59.269 1.00 97.57 196 VAL A C 1
ATOM 1442 O O . VAL A 1 211 ? 30.440 33.471 59.614 1.00 97.90 196 VAL A O 1
ATOM 1446 N N . ASP A 1 212 ? 29.501 32.182 58.032 1.00 99.13 197 ASP A N 1
ATOM 1447 C CA . ASP A 1 212 ? 30.581 32.319 57.062 1.00 99.07 197 ASP A CA 1
ATOM 1448 C C . ASP A 1 212 ? 30.357 33.565 56.211 1.00 101.20 197 ASP A C 1
ATOM 1449 O O . ASP A 1 212 ? 29.431 33.610 55.397 1.00 97.20 197 ASP A O 1
ATOM 1454 N N . PHE A 1 213 ? 31.218 34.566 56.390 1.00 105.56 198 PHE A N 1
ATOM 1455 C CA . PHE A 1 213 ? 31.182 35.812 55.624 1.00 110.06 198 PHE A CA 1
ATOM 1456 C C . PHE A 1 213 ? 32.403 35.878 54.707 1.00 121.55 198 PHE A C 1
ATOM 1457 O O . PHE A 1 213 ? 33.434 36.446 55.062 1.00 151.86 198 PHE A O 1
ATOM 1465 N N . THR A 1 214 ? 32.276 35.315 53.509 1.00 111.79 199 THR A N 1
ATOM 1466 C CA . THR A 1 214 ? 33.265 35.511 52.457 1.00 112.65 199 THR A CA 1
ATOM 1467 C C . THR A 1 214 ? 32.553 35.826 51.148 1.00 109.59 199 THR A C 1
ATOM 1468 O O . THR A 1 214 ? 31.376 35.506 50.971 1.00 107.69 199 THR A O 1
ATOM 1472 N N . VAL A 1 215 ? 33.274 36.474 50.231 1.00 113.47 200 VAL A N 1
ATOM 1473 C CA . VAL A 1 215 ? 32.775 36.636 48.869 1.00 106.34 200 VAL A CA 1
ATOM 1474 C C . VAL A 1 215 ? 33.046 35.370 48.077 1.00 100.63 200 VAL A C 1
ATOM 1475 O O . VAL A 1 215 ? 34.116 34.757 48.183 1.00 102.03 200 VAL A O 1
ATOM 1479 N N . VAL A 1 216 ? 32.073 34.980 47.266 1.00 98.84 201 VAL A N 1
ATOM 1480 C CA . VAL A 1 216 ? 32.328 34.253 46.035 1.00 98.40 201 VAL A CA 1
ATOM 1481 C C . VAL A 1 216 ? 31.553 35.004 44.964 1.00 95.81 201 VAL A C 1
ATOM 1482 O O . VAL A 1 216 ? 30.333 34.853 44.849 1.00 102.60 201 VAL A O 1
ATOM 1486 N N . SER A 1 217 ? 32.248 35.842 44.208 1.00 96.09 202 SER A N 1
ATOM 1487 C CA . SER A 1 217 ? 31.627 36.544 43.102 1.00 98.88 202 SER A CA 1
ATOM 1488 C C . SER A 1 217 ? 31.590 35.637 41.880 1.00 96.41 202 SER A C 1
ATOM 1489 O O . SER A 1 217 ? 32.383 34.700 41.750 1.00 97.47 202 SER A O 1
ATOM 1492 N N . GLN A 1 218 ? 30.649 35.913 40.986 1.00 99.61 203 GLN A N 1
ATOM 1493 C CA . GLN A 1 218 ? 30.462 35.115 39.787 1.00 97.70 203 GLN A CA 1
ATOM 1494 C C . GLN A 1 218 ? 30.705 35.972 38.556 1.00 95.58 203 GLN A C 1
ATOM 1495 O O . GLN A 1 218 ? 30.450 37.183 38.554 1.00 94.81 203 GLN A O 1
ATOM 1501 N N . ARG A 1 219 ? 31.212 35.335 37.517 1.00 96.80 204 ARG A N 1
ATOM 1502 C CA . ARG A 1 219 ? 31.445 36.053 36.273 1.00 96.12 204 ARG A CA 1
ATOM 1503 C C . ARG A 1 219 ? 30.121 36.288 35.549 1.00 91.04 204 ARG A C 1
ATOM 1504 O O . ARG A 1 219 ? 29.225 35.438 35.600 1.00 88.84 204 ARG A O 1
ATOM 1512 N N . PRO A 1 220 ? 29.968 37.428 34.879 1.00 87.42 205 PRO A N 1
ATOM 1513 C CA . PRO A 1 220 ? 28.757 37.660 34.093 1.00 85.12 205 PRO A CA 1
ATOM 1514 C C . PRO A 1 220 ? 28.774 36.831 32.820 1.00 84.69 205 PRO A C 1
ATOM 1515 O O . PRO A 1 220 ? 29.830 36.487 32.285 1.00 86.31 205 PRO A O 1
ATOM 1519 N N . ALA A 1 221 ? 27.575 36.518 32.337 1.00 84.02 206 ALA A N 1
ATOM 1520 C CA . ALA A 1 221 ? 27.435 35.659 31.173 1.00 81.50 206 ALA A CA 1
ATOM 1521 C C . ALA A 1 221 ? 27.986 36.349 29.926 1.00 76.64 206 ALA A C 1
ATOM 1522 O O . ALA A 1 221 ? 27.950 37.578 29.819 1.00 77.68 206 ALA A O 1
ATOM 1524 N N . PRO A 1 222 ? 28.515 35.577 28.975 1.00 76.78 207 PRO A N 1
ATOM 1525 C CA . PRO A 1 222 ? 29.069 36.180 27.759 1.00 74.97 207 PRO A CA 1
ATOM 1526 C C . PRO A 1 222 ? 27.992 36.861 26.938 1.00 74.66 207 PRO A C 1
ATOM 1527 O O . PRO A 1 222 ? 26.842 36.423 26.896 1.00 71.96 207 PRO A O 1
ATOM 1531 N N . ILE A 1 223 ? 28.380 37.949 26.284 1.00 77.95 208 ILE A N 1
ATOM 1532 C CA . ILE A 1 223 ? 27.480 38.660 25.384 1.00 83.99 208 ILE A CA 1
ATOM 1533 C C . ILE A 1 223 ? 27.223 37.767 24.175 1.00 75.29 208 ILE A C 1
ATOM 1534 O O . ILE A 1 223 ? 28.173 37.385 23.476 1.00 73.00 208 ILE A O 1
ATOM 1539 N N . PRO A 1 224 ? 25.973 37.407 23.899 1.00 74.37 209 PRO A N 1
ATOM 1540 C CA . PRO A 1 224 ? 25.686 36.479 22.801 1.00 72.62 209 PRO A CA 1
ATOM 1541 C C . PRO A 1 224 ? 25.926 37.134 21.452 1.00 68.49 209 PRO A C 1
ATOM 1542 O O . PRO A 1 224 ? 25.931 38.369 21.342 1.00 62.90 209 PRO A O 1
ATOM 1546 N N . PRO A 1 225 ? 26.139 36.339 20.393 1.00 64.05 210 PRO A N 1
ATOM 1547 C CA . PRO A 1 225 ? 26.565 36.886 19.082 1.00 66.96 210 PRO A CA 1
ATOM 1548 C C . PRO A 1 225 ? 25.432 37.469 18.242 1.00 63.59 210 PRO A C 1
ATOM 1549 O O . PRO A 1 225 ? 24.868 36.841 17.347 1.00 59.00 210 PRO A O 1
ATOM 1553 N N . PHE A 1 226 ? 25.094 38.725 18.510 1.00 66.98 211 PHE A N 1
ATOM 1554 C CA . PHE A 1 226 ? 23.961 39.359 17.854 1.00 65.81 211 PHE A CA 1
ATOM 1555 C C . PHE A 1 226 ? 24.368 39.993 16.532 1.00 71.09 211 PHE A C 1
ATOM 1556 O O . PHE A 1 226 ? 25.405 40.653 16.434 1.00 73.98 211 PHE A O 1
ATOM 1564 N N . PHE A 1 227 ? 23.539 39.773 15.515 1.00 68.75 212 PHE A N 1
ATOM 1565 C CA . PHE A 1 227 ? 23.630 40.427 14.219 1.00 70.78 212 PHE A CA 1
ATOM 1566 C C . PHE A 1 227 ? 22.357 41.238 14.018 1.00 70.43 212 PHE A C 1
ATOM 1567 O O . PHE A 1 227 ? 21.283 40.839 14.472 1.00 67.52 212 PHE A O 1
ATOM 1575 N N . ARG A 1 228 ? 22.466 42.373 13.341 1.00 76.76 213 ARG A N 1
ATOM 1576 C CA . ARG A 1 228 ? 21.294 43.138 12.940 1.00 76.36 213 ARG A CA 1
ATOM 1577 C C . ARG A 1 228 ? 21.172 43.128 11.425 1.00 76.00 213 ARG A C 1
ATOM 1578 O O . ARG A 1 228 ? 22.133 43.452 10.722 1.00 77.66 213 ARG A O 1
ATOM 1586 N N . PHE A 1 229 ? 19.996 42.753 10.924 1.00 74.51 214 PHE A N 1
ATOM 1587 C CA . PHE A 1 229 ? 19.698 42.968 9.515 1.00 70.22 214 PHE A CA 1
ATOM 1588 C C . PHE A 1 229 ? 19.804 44.457 9.212 1.00 79.18 214 PHE A C 1
ATOM 1589 O O . PHE A 1 229 ? 19.095 45.273 9.811 1.00 79.61 214 PHE A O 1
ATOM 1597 N N . ASP A 1 230 ? 20.706 44.812 8.300 1.00 89.31 215 ASP A N 1
ATOM 1598 C CA . ASP A 1 230 ? 20.973 46.213 8.004 1.00 94.89 215 ASP A CA 1
ATO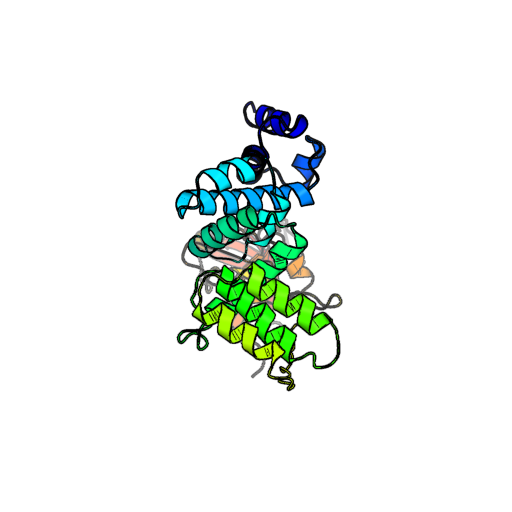M 1599 C C . ASP A 1 230 ? 19.774 46.845 7.313 1.00 100.76 215 ASP A C 1
ATOM 1600 O O . ASP A 1 230 ? 19.292 46.335 6.297 1.00 99.04 215 ASP A O 1
ATOM 1605 N N . THR A 1 231 ? 19.293 47.962 7.863 1.00 104.62 216 THR A N 1
ATOM 1606 C CA . THR A 1 231 ? 18.172 48.653 7.235 1.00 107.67 216 THR A CA 1
ATOM 1607 C C . THR A 1 231 ? 18.526 49.111 5.826 1.00 110.53 216 THR A C 1
ATOM 1608 O O . THR A 1 231 ? 17.672 49.111 4.932 1.00 110.96 216 THR A O 1
ATOM 1612 N N . GLU A 1 232 ? 19.788 49.485 5.603 1.00 113.42 217 GLU A N 1
ATOM 1613 C CA . GLU A 1 232 ? 20.133 50.254 4.414 1.00 113.49 217 GLU A CA 1
ATOM 1614 C C . GLU A 1 232 ? 20.385 49.403 3.168 1.00 115.90 217 GLU A C 1
ATOM 1615 O O . GLU A 1 232 ? 20.325 49.948 2.061 1.00 121.93 217 GLU A O 1
ATOM 1621 N N . ASP A 1 233 ? 20.645 48.102 3.287 1.00 107.67 218 ASP A N 1
ATOM 1622 C CA . ASP A 1 233 ? 20.700 47.274 2.086 1.00 101.47 218 ASP A CA 1
ATOM 1623 C C . ASP A 1 233 ? 19.674 46.146 2.158 1.00 97.46 218 ASP A C 1
ATOM 1624 O O . ASP A 1 233 ? 19.037 45.903 3.188 1.00 100.81 218 ASP A O 1
ATOM 1629 N N . GLU A 1 234 ? 19.515 45.465 1.023 1.00 93.95 219 GLU A N 1
ATOM 1630 C CA . GLU A 1 234 ? 18.388 44.581 0.763 1.00 85.24 219 GLU A CA 1
ATOM 1631 C C . GLU A 1 234 ? 18.713 43.132 1.107 1.00 79.20 219 GLU A C 1
ATOM 1632 O O . GLU A 1 234 ? 19.854 42.679 0.983 1.00 86.18 219 GLU A O 1
ATOM 1638 N N . LEU A 1 235 ? 17.674 42.403 1.511 1.00 75.26 220 LEU A N 1
ATOM 1639 C CA . LEU A 1 235 ? 17.792 41.017 1.930 1.00 70.42 220 LEU A CA 1
ATOM 1640 C C . LEU A 1 235 ? 17.727 40.080 0.730 1.00 69.42 220 LEU A C 1
ATOM 1641 O O . LEU A 1 235 ? 17.126 40.407 -0.295 1.00 65.09 220 LEU A O 1
ATOM 1646 N N . PRO A 1 236 ? 18.326 38.897 0.835 1.00 65.11 221 PRO A N 1
ATOM 1647 C CA . PRO A 1 236 ? 18.255 37.940 -0.271 1.00 59.91 221 PRO A CA 1
ATOM 1648 C C . PRO A 1 236 ? 16.865 37.338 -0.384 1.00 67.20 221 PRO A C 1
ATOM 1649 O O . PRO A 1 236 ? 16.048 37.410 0.536 1.00 68.01 221 PRO A O 1
ATOM 1653 N N . ARG A 1 237 ? 16.604 36.734 -1.541 1.00 62.72 222 ARG A N 1
ATOM 1654 C CA . ARG A 1 237 ? 15.330 36.084 -1.808 1.00 61.26 222 ARG A CA 1
ATOM 1655 C C . ARG A 1 237 ? 15.585 34.678 -2.312 1.00 60.11 222 ARG A C 1
ATOM 1656 O O . ARG A 1 237 ? 16.376 34.481 -3.237 1.00 60.05 222 ARG A O 1
ATOM 1664 N N . ILE A 1 238 ? 14.912 33.715 -1.696 1.00 62.60 223 ILE A N 1
ATOM 1665 C CA . ILE A 1 238 ? 14.992 32.320 -2.107 1.00 66.83 223 ILE A CA 1
ATOM 1666 C C . ILE A 1 238 ? 13.996 32.093 -3.239 1.00 67.18 223 ILE A C 1
ATOM 1667 O O . ILE A 1 238 ? 12.858 32.570 -3.187 1.00 66.16 223 ILE A O 1
ATOM 1672 N N . VAL A 1 239 ? 14.441 31.410 -4.289 1.00 61.73 224 VAL A N 1
ATOM 1673 C CA . VAL A 1 239 ? 13.654 31.268 -5.513 1.00 61.86 224 VAL A CA 1
ATOM 1674 C C . VAL A 1 239 ? 13.600 29.794 -5.889 1.00 63.16 224 VAL A C 1
ATOM 1675 O O . VAL A 1 239 ? 14.629 29.110 -5.822 1.00 62.23 224 VAL A O 1
ATOM 1679 N N . PRO A 1 240 ? 12.443 29.266 -6.283 1.00 61.94 225 PRO A N 1
ATOM 1680 C CA . PRO A 1 240 ? 12.372 27.851 -6.655 1.00 62.99 225 PRO A CA 1
ATOM 1681 C C . PRO A 1 240 ? 13.059 27.598 -7.984 1.00 74.46 225 PRO A C 1
ATOM 1682 O O . PRO A 1 240 ? 13.186 28.489 -8.829 1.00 74.86 225 PRO A O 1
ATOM 1686 N N . VAL A 1 241 ? 13.488 26.356 -8.174 1.00 71.73 226 VAL A N 1
ATOM 1687 C CA . VAL A 1 241 ? 14.186 25.947 -9.383 1.00 70.01 226 VAL A CA 1
ATOM 1688 C C . VAL A 1 241 ? 13.431 24.784 -10.000 1.00 72.88 226 VAL A C 1
ATOM 1689 O O . VAL A 1 241 ? 13.470 23.665 -9.477 1.00 72.61 226 VAL A O 1
ATOM 1693 N N . VAL A 1 242 ? 12.921 24.997 -11.218 1.00 78.01 227 VAL A N 1
ATOM 1694 C CA . VAL A 1 242 ? 12.207 23.924 -11.975 1.00 79.14 227 VAL A CA 1
ATOM 1695 C C . VAL A 1 242 ? 13.203 22.813 -12.351 1.00 78.67 227 VAL A C 1
ATOM 1696 O O . VAL A 1 242 ? 13.016 21.677 -11.873 1.00 113.98 227 VAL A O 1
ATOM 1700 N N . GLY A 1 243 ? 14.217 23.127 -13.171 1.00 74.37 228 GLY A N 1
ATOM 1701 C CA . GLY A 1 243 ? 15.231 22.138 -13.603 1.00 76.22 228 GLY A CA 1
ATOM 1702 C C . GLY A 1 243 ? 16.039 22.634 -14.795 1.00 83.45 228 GLY A C 1
ATOM 1703 O O . GLY A 1 243 ? 15.783 23.773 -15.233 1.00 82.60 228 GLY A O 1
ATOM 1704 N N . GLN A 1 244 ? 16.978 21.825 -15.310 1.00 89.19 229 GLN A N 1
ATOM 1705 C CA . GLN A 1 244 ? 17.770 22.264 -16.449 1.00 82.25 229 GLN A CA 1
ATOM 1706 C C . GLN A 1 244 ? 16.965 22.056 -17.726 1.00 80.23 229 GLN A C 1
ATOM 1707 O O . GLN A 1 244 ? 16.495 20.944 -17.996 1.00 83.83 229 GLN A O 1
ATOM 1713 N N . LEU A 1 245 ? 16.763 23.139 -18.479 1.00 81.25 230 LEU A N 1
ATOM 1714 C CA . LEU A 1 245 ? 16.375 23.071 -19.883 1.00 80.05 230 LEU A CA 1
ATOM 1715 C C . LEU A 1 245 ? 17.252 22.021 -20.554 1.00 78.97 230 LEU A C 1
ATOM 1716 O O . LEU A 1 245 ? 18.481 22.078 -20.410 1.00 73.68 230 LEU A O 1
ATOM 1721 N N . PRO A 1 246 ? 16.691 21.075 -21.326 1.00 79.37 231 PRO A N 1
ATOM 1722 C CA . PRO A 1 246 ? 15.323 20.990 -21.849 1.00 83.18 231 PRO A CA 1
ATOM 1723 C C . PRO A 1 246 ? 14.279 20.581 -20.812 1.00 82.29 231 PRO A C 1
ATOM 1724 O O . PRO A 1 246 ? 14.512 19.703 -19.982 1.00 83.30 231 PRO A O 1
ATOM 1728 N N . LEU A 1 247 ? 13.120 21.231 -20.882 1.00 86.03 232 LEU A N 1
ATOM 1729 C CA . LEU A 1 247 ? 12.072 21.048 -19.892 1.00 91.46 232 LEU A CA 1
ATOM 1730 C C . LEU A 1 247 ? 10.721 21.173 -20.577 1.00 96.46 232 LEU A C 1
ATOM 1731 O O . LEU A 1 247 ? 10.606 21.725 -21.673 1.00 97.64 232 LEU A O 1
ATOM 1736 N N . LYS A 1 248 ? 9.695 20.665 -19.908 1.00 98.73 233 LYS A N 1
ATOM 1737 C CA . LYS A 1 248 ? 8.350 20.616 -20.456 1.00 102.52 233 LYS A CA 1
ATOM 1738 C C . LYS A 1 248 ? 7.475 21.676 -19.800 1.00 101.59 233 LYS A C 1
ATOM 1739 O O . LYS A 1 248 ? 7.657 22.021 -18.629 1.00 102.26 233 LYS A O 1
ATOM 1745 N N . ALA A 1 249 ? 6.516 22.193 -20.573 1.00 102.40 234 ALA A N 1
ATOM 1746 C CA . ALA A 1 249 ? 5.649 23.256 -20.071 1.00 101.71 234 ALA A CA 1
ATOM 1747 C C . ALA A 1 249 ? 4.926 22.828 -18.800 1.00 105.02 234 ALA A C 1
ATOM 1748 O O . ALA A 1 249 ? 4.646 23.656 -17.924 1.00 104.40 234 ALA A O 1
ATOM 1750 N N . GLU A 1 250 ? 4.627 21.532 -18.679 1.00 106.61 235 GLU A N 1
ATOM 1751 C CA . GLU A 1 250 ? 3.954 21.030 -17.487 1.00 109.37 235 GLU A CA 1
ATOM 1752 C C . GLU A 1 250 ? 4.844 21.163 -16.259 1.00 108.77 235 GLU A C 1
ATOM 1753 O O . GLU A 1 250 ? 4.360 21.465 -15.161 1.00 115.17 235 GLU A O 1
ATOM 1759 N N . GLU A 1 251 ? 6.155 20.964 -16.431 1.00 109.23 236 GLU A N 1
ATOM 1760 C CA . GLU A 1 251 ? 7.077 21.025 -15.301 1.00 104.89 236 GLU A CA 1
ATOM 1761 C C . GLU A 1 251 ? 7.078 22.407 -14.653 1.00 100.24 236 GLU A C 1
ATOM 1762 O O . GLU A 1 251 ? 7.130 22.522 -13.423 1.00 96.82 236 GLU A O 1
ATOM 1768 N N . LEU A 1 252 ? 7.018 23.469 -15.464 1.00 98.13 237 LEU A N 1
ATOM 1769 C CA . LEU A 1 252 ? 6.992 24.818 -14.905 1.00 96.53 237 LEU A CA 1
ATOM 1770 C C . LEU A 1 252 ? 5.666 25.106 -14.213 1.00 103.47 237 LEU A C 1
ATOM 1771 O O . LEU A 1 252 ? 5.640 25.740 -13.153 1.00 107.28 237 LEU A O 1
ATOM 1776 N N . LYS A 1 253 ? 4.553 24.662 -14.801 1.00 104.47 238 LYS A N 1
ATOM 1777 C CA . LYS A 1 253 ? 3.251 24.979 -14.228 1.00 102.95 238 LYS A CA 1
ATOM 1778 C C . LYS A 1 253 ? 2.958 24.164 -12.976 1.00 98.95 238 LYS A C 1
ATOM 1779 O O . LYS A 1 253 ? 2.068 24.535 -12.206 1.00 99.94 238 LYS A O 1
ATOM 1785 N N . ALA A 1 254 ? 3.696 23.079 -12.745 1.00 99.58 239 ALA A N 1
ATOM 1786 C CA . ALA A 1 254 ? 3.529 22.285 -11.535 1.00 96.09 239 ALA A CA 1
ATOM 1787 C C . ALA A 1 254 ? 4.265 22.873 -10.333 1.00 91.79 239 ALA A C 1
ATOM 1788 O O . ALA A 1 254 ? 4.157 22.298 -9.240 1.00 87.39 239 ALA A O 1
ATOM 1790 N N . VAL A 1 255 ? 4.986 23.951 -10.514 1.00 91.01 240 VAL A N 1
ATOM 1791 C CA . VAL A 1 255 ? 5.792 24.559 -9.417 1.00 85.49 240 VAL A CA 1
ATOM 1792 C C . VAL A 1 255 ? 4.883 25.544 -8.686 1.00 85.79 240 VAL A C 1
ATOM 1793 O O . VAL A 1 255 ? 4.432 26.524 -9.303 1.00 84.56 240 VAL A O 1
ATOM 1797 N N . PRO A 1 256 ? 4.595 25.325 -7.407 1.00 83.95 241 PRO A N 1
ATOM 1798 C CA . PRO A 1 256 ? 3.691 26.234 -6.696 1.00 80.14 241 PRO A CA 1
ATOM 1799 C C . PRO A 1 256 ? 4.311 27.611 -6.518 1.00 77.71 241 PRO A C 1
ATOM 1800 O O . PRO A 1 256 ? 5.525 27.799 -6.625 1.00 75.89 241 PRO A O 1
ATOM 1804 N N . LEU A 1 257 ? 3.437 28.592 -6.292 1.00 78.04 242 LEU A N 1
ATOM 1805 C CA . LEU A 1 257 ? 3.852 29.883 -5.766 1.00 82.23 242 LEU A CA 1
ATOM 1806 C C . LEU A 1 257 ? 4.412 29.689 -4.363 1.00 84.69 242 LEU A C 1
ATOM 1807 O O . LEU A 1 257 ? 3.990 28.794 -3.626 1.00 82.07 242 LEU A O 1
ATOM 1812 N N . VAL A 1 258 ? 5.392 30.513 -4.002 1.00 87.83 243 VAL A N 1
ATOM 1813 C CA . VAL A 1 258 ? 6.041 30.420 -2.699 1.00 91.63 243 VAL A CA 1
ATOM 1814 C C . VAL A 1 258 ? 5.510 31.518 -1.790 1.00 92.50 243 VAL A C 1
ATOM 1815 O O . VAL A 1 258 ? 5.418 32.688 -2.187 1.00 96.60 243 VAL A O 1
ATOM 1819 N N . GLU A 1 259 ? 5.147 31.130 -0.572 1.00 96.16 244 GLU A N 1
ATOM 1820 C CA . GLU A 1 259 ? 4.655 32.036 0.457 1.00 99.78 244 GLU A CA 1
ATOM 1821 C C . GLU A 1 259 ? 5.750 32.180 1.507 1.00 92.20 244 GLU A C 1
ATOM 1822 O O . GLU A 1 259 ? 6.137 31.197 2.146 1.00 89.07 244 GLU A O 1
ATOM 1828 N N . GLU A 1 260 ? 6.268 33.394 1.667 1.00 92.65 245 GLU A N 1
ATOM 1829 C CA . GLU A 1 260 ? 7.306 33.641 2.658 1.00 85.92 245 GLU A CA 1
ATOM 1830 C C . GLU A 1 260 ? 6.643 33.843 4.014 1.00 81.09 245 GLU A C 1
ATOM 1831 O O . GLU A 1 260 ? 5.737 34.669 4.152 1.00 79.29 245 GLU A O 1
ATOM 1837 N N . ILE A 1 261 ? 7.071 33.065 5.002 1.00 77.27 246 ILE A N 1
ATOM 1838 C CA . ILE A 1 261 ? 6.444 33.047 6.319 1.00 79.32 246 ILE A CA 1
ATOM 1839 C C . ILE A 1 261 ? 7.138 34.080 7.202 1.00 75.64 246 ILE A C 1
ATOM 1840 O O . ILE A 1 261 ? 8.296 33.902 7.588 1.00 74.08 246 ILE A O 1
ATOM 1845 N N . GLU A 1 262 ? 6.429 35.160 7.526 1.00 74.71 247 GLU A N 1
ATOM 1846 C CA . GLU A 1 262 ? 6.987 36.175 8.402 1.00 78.20 247 GLU A CA 1
ATOM 1847 C C . GLU A 1 262 ? 7.171 35.603 9.808 1.00 75.82 247 GLU A C 1
ATOM 1848 O O . GLU A 1 262 ? 6.474 34.663 10.194 1.00 82.44 247 GLU A O 1
ATOM 1854 N N . PRO A 1 263 ? 8.084 36.175 10.612 1.00 73.97 248 PRO A N 1
ATOM 1855 C CA . PRO A 1 263 ? 8.844 37.413 10.399 1.00 74.01 248 PRO A CA 1
ATOM 1856 C C . PRO A 1 263 ? 10.211 37.261 9.725 1.00 69.34 248 PRO A C 1
ATOM 1857 O O . PRO A 1 263 ? 10.840 38.282 9.460 1.00 68.39 248 PRO A O 1
ATOM 1861 N N . PHE A 1 264 ? 10.665 36.038 9.453 1.00 70.28 249 PHE A N 1
ATOM 1862 C CA . PHE A 1 264 ? 12.012 35.827 8.932 1.00 68.89 249 PHE A CA 1
ATOM 1863 C C . PHE A 1 264 ? 12.032 35.377 7.474 1.00 73.12 249 PHE A C 1
ATOM 1864 O O . PHE A 1 264 ? 13.085 34.949 6.982 1.00 67.69 249 PHE A O 1
ATOM 1872 N N . ARG A 1 265 ? 10.901 35.473 6.773 1.00 74.03 250 ARG A N 1
ATOM 1873 C CA . ARG A 1 265 ? 10.791 35.102 5.359 1.00 75.44 250 ARG A CA 1
ATOM 1874 C C . ARG A 1 265 ? 11.215 33.650 5.138 1.00 74.17 250 ARG A C 1
ATOM 1875 O O . ARG A 1 265 ? 12.017 33.328 4.255 1.00 71.82 250 ARG A O 1
ATOM 1883 N N . LEU A 1 266 ? 10.651 32.762 5.952 1.00 76.76 251 LEU A N 1
ATOM 1884 C CA . LEU A 1 266 ? 10.914 31.345 5.795 1.00 73.78 251 LEU A CA 1
ATOM 1885 C C . LEU A 1 266 ? 10.170 30.802 4.584 1.00 73.62 251 LEU A C 1
ATOM 1886 O O . LEU A 1 266 ? 9.252 31.427 4.047 1.00 79.17 251 LEU A O 1
ATOM 1891 N N . VAL A 1 267 ? 10.587 29.615 4.157 1.00 66.84 252 VAL A N 1
ATOM 1892 C CA . VAL A 1 267 ? 9.937 28.883 3.077 1.00 69.97 252 VAL A CA 1
ATOM 1893 C C . VAL A 1 267 ? 9.912 27.413 3.464 1.00 70.81 252 VAL A C 1
ATOM 1894 O O . VAL A 1 267 ? 10.967 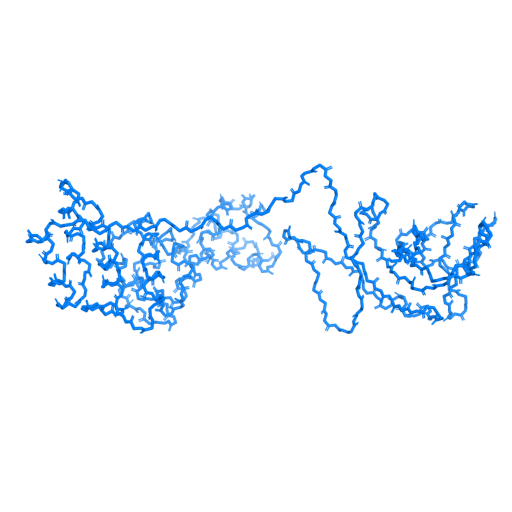26.784 3.586 1.00 70.51 252 VAL A O 1
ATOM 1898 N N . LYS A 1 268 ? 8.718 26.870 3.663 1.00 72.62 253 LYS A N 1
ATOM 1899 C CA . LYS A 1 268 ? 8.525 25.460 3.955 1.00 79.19 253 LYS A CA 1
ATOM 1900 C C . LYS A 1 268 ? 7.830 24.799 2.773 1.00 79.69 253 LYS A C 1
ATOM 1901 O O . LYS A 1 268 ? 6.960 25.399 2.135 1.00 79.10 253 LYS A O 1
ATOM 1907 N N . PHE A 1 269 ? 8.224 23.561 2.476 1.00 82.97 254 PHE A N 1
ATOM 1908 C CA . PHE A 1 269 ? 7.663 22.867 1.326 1.00 91.35 254 PHE A CA 1
ATOM 1909 C C . PHE A 1 269 ? 7.759 21.357 1.519 1.00 94.61 254 PHE A C 1
ATOM 1910 O O . PHE A 1 269 ? 8.719 20.857 2.111 1.00 94.63 254 PHE A O 1
ATOM 1918 N N . SER A 1 270 ? 6.767 20.640 0.983 1.00 100.66 255 SER A N 1
ATOM 1919 C CA . SER A 1 270 ? 6.490 19.245 1.319 1.00 105.08 255 SER A CA 1
ATOM 1920 C C . SER A 1 270 ? 7.202 18.237 0.412 1.00 106.23 255 SER A C 1
ATOM 1921 O O . SER A 1 270 ? 7.766 17.255 0.907 1.00 115.70 255 SER A O 1
ATOM 1924 N N . GLY A 1 271 ? 7.176 18.445 -0.907 1.00 107.99 256 GLY A N 1
ATOM 1925 C CA . GLY A 1 271 ? 7.626 17.438 -1.854 1.00 106.55 256 GLY A CA 1
ATOM 1926 C C . GLY A 1 271 ? 9.090 17.548 -2.229 1.00 102.93 256 GLY A C 1
ATOM 1927 O O . GLY A 1 271 ? 9.933 17.970 -1.429 1.00 101.42 256 GLY A O 1
ATOM 1928 N N . GLU A 1 272 ? 9.403 17.134 -3.460 1.00 106.72 257 GLU A N 1
ATOM 1929 C CA . GLU A 1 272 ? 10.743 17.301 -4.007 1.00 101.85 257 GLU A CA 1
ATOM 1930 C C . GLU A 1 272 ? 10.858 18.691 -4.616 1.00 94.82 257 GLU A C 1
ATOM 1931 O O . GLU A 1 272 ? 9.972 19.124 -5.360 1.00 93.96 257 GLU A O 1
ATOM 1937 N N . GLN A 1 273 ? 11.938 19.399 -4.297 1.00 87.89 258 GLN A N 1
ATOM 1938 C CA . GLN A 1 273 ? 12.138 20.727 -4.855 1.00 84.74 258 GLN A CA 1
ATOM 1939 C C . GLN A 1 273 ? 13.613 21.092 -4.778 1.00 79.59 258 GLN A C 1
ATOM 1940 O O . GLN A 1 273 ? 14.368 20.548 -3.969 1.00 81.11 258 GLN A O 1
ATOM 1946 N N . ALA A 1 274 ? 14.015 22.006 -5.659 1.00 78.81 259 ALA A N 1
ATOM 1947 C CA . ALA A 1 274 ? 15.330 22.625 -5.639 1.00 73.36 259 ALA A CA 1
ATOM 1948 C C . ALA A 1 274 ? 15.185 24.130 -5.453 1.00 69.32 259 ALA A C 1
ATOM 1949 O O . ALA A 1 274 ? 14.202 24.736 -5.891 1.00 68.84 259 ALA A O 1
ATOM 1951 N N . TRP A 1 275 ? 16.187 24.728 -4.808 1.00 66.07 260 TRP A N 1
ATOM 1952 C CA . TRP A 1 275 ? 16.115 26.110 -4.357 1.00 62.08 260 TRP A CA 1
ATOM 1953 C C . TRP A 1 275 ? 17.420 26.830 -4.666 1.00 56.26 260 TRP A C 1
ATOM 1954 O O . TRP A 1 275 ? 18.481 26.206 -4.763 1.00 61.28 260 TRP A O 1
ATOM 1965 N N . VAL A 1 276 ? 17.335 28.152 -4.814 1.00 57.71 261 VAL A N 1
ATOM 1966 C CA . VAL A 1 276 ? 18.518 29.001 -4.920 1.00 51.35 261 VAL A CA 1
ATOM 1967 C C . VAL A 1 276 ? 18.247 30.326 -4.215 1.00 51.23 261 VAL A C 1
ATOM 1968 O O . VAL A 1 276 ? 17.143 30.876 -4.290 1.00 52.40 261 VAL A O 1
ATOM 1972 N N . ALA A 1 277 ? 19.260 30.822 -3.512 1.00 59.64 262 ALA A N 1
ATOM 1973 C CA . ALA A 1 277 ? 19.201 32.089 -2.792 1.00 58.29 262 ALA A CA 1
ATOM 1974 C C . ALA A 1 277 ? 19.959 33.129 -3.606 1.00 58.14 262 ALA A C 1
ATOM 1975 O O . ALA A 1 277 ? 21.178 33.026 -3.775 1.00 67.54 262 ALA A O 1
ATOM 1977 N N . LEU A 1 278 ? 19.240 34.124 -4.102 1.00 54.30 263 LEU A N 1
ATOM 1978 C CA . LEU A 1 278 ? 19.788 35.169 -4.949 1.00 59.58 263 LEU A CA 1
ATOM 1979 C C . LEU A 1 278 ? 19.781 36.506 -4.223 1.00 57.19 263 LEU A C 1
ATOM 1980 O O . LEU A 1 278 ? 19.043 36.688 -3.249 1.00 58.24 263 LEU A O 1
ATOM 1985 N N . PRO A 1 279 ? 20.605 37.461 -4.654 1.00 54.66 264 PRO A N 1
ATOM 1986 C CA . PRO A 1 279 ? 20.633 38.766 -3.984 1.00 57.00 264 PRO A CA 1
ATOM 1987 C C . PRO A 1 279 ? 19.298 39.482 -4.115 1.00 59.56 264 PRO A C 1
ATOM 1988 O O . PRO A 1 279 ? 18.450 39.142 -4.942 1.00 70.97 264 PRO A O 1
ATOM 1992 N N . GLY A 1 280 ? 19.118 40.498 -3.275 1.00 68.35 265 GLY A N 1
ATOM 1993 C CA . GLY A 1 280 ? 17.882 41.253 -3.272 1.00 63.52 265 GLY A CA 1
ATOM 1994 C C . GLY A 1 280 ? 17.822 42.336 -4.329 1.00 63.88 265 GLY A C 1
ATOM 1995 O O . GLY A 1 280 ? 17.587 43.505 -4.010 1.00 68.21 265 GLY A O 1
ATOM 1996 N N . TRP A 1 281 ? 18.035 41.964 -5.590 1.00 62.56 266 TRP A N 1
ATOM 1997 C CA . TRP A 1 281 ? 17.915 42.929 -6.675 1.00 60.25 266 TRP A CA 1
ATOM 1998 C C . TRP A 1 281 ? 16.495 43.476 -6.744 1.00 62.30 266 TRP A C 1
ATOM 1999 O O . TRP A 1 281 ? 15.521 42.772 -6.457 1.00 60.83 266 TRP A O 1
ATOM 2010 N N . GLN A 1 282 ? 16.394 44.747 -7.141 1.00 64.07 267 GLN A N 1
ATOM 2011 C CA . GLN A 1 282 ? 15.117 45.454 -7.156 1.00 68.42 267 GLN A CA 1
ATOM 2012 C C . GLN A 1 282 ? 14.072 44.712 -7.982 1.00 69.02 267 GLN A C 1
ATOM 2013 O O . GLN A 1 282 ? 12.926 44.543 -7.549 1.00 73.66 267 GLN A O 1
ATOM 2019 N N . VAL A 1 283 ? 14.453 44.253 -9.176 1.00 67.07 268 VAL A N 1
ATOM 2020 C CA . VAL A 1 283 ? 13.497 43.578 -10.044 1.00 64.99 268 VAL A CA 1
ATOM 2021 C C . VAL A 1 283 ? 13.075 42.219 -9.489 1.00 64.92 268 VAL A C 1
ATOM 2022 O O . VAL A 1 283 ? 12.022 41.699 -9.877 1.00 68.19 268 VAL A O 1
ATOM 2026 N N . LEU A 1 284 ? 13.857 41.631 -8.581 1.00 65.10 269 LEU A N 1
ATOM 2027 C CA . LEU A 1 284 ? 13.537 40.313 -8.044 1.00 66.04 269 LEU A CA 1
ATOM 2028 C C . LEU A 1 284 ? 12.647 40.391 -6.811 1.00 64.26 269 LEU A C 1
ATOM 2029 O O . LEU A 1 284 ? 11.720 39.585 -6.669 1.00 65.93 269 LEU A O 1
ATOM 2034 N N . LEU A 1 285 ? 12.920 41.339 -5.910 1.00 65.63 270 LEU A N 1
ATOM 2035 C CA . LEU A 1 285 ? 11.966 41.620 -4.844 1.00 67.37 270 LEU A CA 1
ATOM 2036 C C . LEU A 1 285 ? 10.612 42.013 -5.422 1.00 73.62 270 LEU A C 1
ATOM 2037 O O . LEU A 1 285 ? 9.565 41.639 -4.878 1.00 87.70 270 LEU A O 1
ATOM 2042 N N . ALA A 1 286 ? 10.614 42.748 -6.538 1.00 67.81 271 ALA A N 1
ATOM 2043 C CA . ALA A 1 286 ? 9.363 43.193 -7.142 1.00 67.47 271 ALA A CA 1
ATOM 2044 C C . ALA A 1 286 ? 8.523 42.013 -7.613 1.00 70.52 271 ALA A C 1
ATOM 2045 O O . ALA A 1 286 ? 7.293 42.028 -7.501 1.00 72.71 271 ALA A O 1
ATOM 2047 N N . ALA A 1 287 ? 9.179 40.977 -8.133 1.00 71.01 272 ALA A N 1
ATOM 2048 C CA . ALA A 1 287 ? 8.490 39.902 -8.839 1.00 70.58 272 ALA A CA 1
ATOM 2049 C C . ALA A 1 287 ? 7.463 39.219 -7.943 1.00 71.39 272 ALA A C 1
ATOM 2050 O O . ALA A 1 287 ? 7.794 38.742 -6.851 1.00 72.36 272 ALA A O 1
ATOM 2052 N N . GLU A 1 288 ? 6.210 39.176 -8.410 1.00 72.45 273 GLU A N 1
ATOM 2053 C CA . GLU A 1 288 ? 5.145 38.554 -7.629 1.00 77.35 273 GLU A CA 1
ATOM 2054 C C . GLU A 1 288 ? 5.339 37.044 -7.538 1.00 77.85 273 GLU A C 1
ATOM 2055 O O . GLU A 1 288 ? 5.149 36.449 -6.472 1.00 81.58 273 GLU A O 1
ATOM 2061 N N . ASP A 1 289 ? 5.724 36.407 -8.643 1.00 75.47 274 ASP A N 1
ATOM 2062 C CA . ASP A 1 289 ? 5.925 34.958 -8.676 1.00 75.57 274 ASP A CA 1
ATOM 2063 C C . ASP A 1 289 ? 7.119 34.627 -9.553 1.00 74.88 274 ASP A C 1
ATOM 2064 O O . ASP A 1 289 ? 6.984 34.435 -10.770 1.00 77.93 274 ASP A O 1
ATOM 2069 N N . PRO A 1 290 ? 8.312 34.553 -8.975 1.00 72.67 275 PRO A N 1
ATOM 2070 C CA . PRO A 1 290 ? 9.507 34.231 -9.752 1.00 69.32 275 PRO A CA 1
ATOM 2071 C C . PRO A 1 290 ? 9.897 32.760 -9.656 1.00 69.62 275 PRO A C 1
ATOM 2072 O O . PRO A 1 290 ? 9.586 32.064 -8.689 1.00 70.80 275 PRO A O 1
ATOM 2076 N N . VAL A 1 291 ? 10.592 32.298 -10.697 1.00 68.88 276 VAL A N 1
ATOM 2077 C CA . VAL A 1 291 ? 10.986 30.899 -10.847 1.00 69.03 276 VAL A CA 1
ATOM 2078 C C . VAL A 1 291 ? 12.314 30.867 -11.598 1.00 69.55 276 VAL A C 1
ATOM 2079 O O . VAL A 1 291 ? 12.588 31.731 -12.434 1.00 74.39 276 VAL A O 1
ATOM 2083 N N . THR A 1 292 ? 13.150 29.874 -11.293 1.00 69.69 277 THR A N 1
ATOM 2084 C CA . THR A 1 292 ? 14.487 29.781 -11.870 1.00 68.99 277 THR A CA 1
ATOM 2085 C C . THR A 1 292 ? 14.585 28.627 -12.865 1.00 67.71 277 THR A C 1
ATOM 2086 O O . THR A 1 292 ? 14.038 27.544 -12.633 1.00 68.83 277 THR A O 1
ATOM 2090 N N . ILE A 1 293 ? 15.289 28.869 -13.973 1.00 68.44 278 ILE A N 1
ATOM 2091 C CA . ILE A 1 293 ? 15.545 27.870 -15.007 1.00 65.52 278 ILE A CA 1
ATOM 2092 C C . ILE A 1 293 ? 17.029 27.904 -15.348 1.00 62.45 278 ILE A C 1
ATOM 2093 O O . ILE A 1 293 ? 17.551 28.952 -15.748 1.00 61.79 278 ILE A O 1
ATOM 2098 N N . LEU A 1 294 ? 17.703 26.765 -15.204 1.00 61.87 279 LEU A N 1
ATOM 2099 C CA . LEU A 1 294 ? 19.097 26.659 -15.617 1.00 65.58 279 LEU A CA 1
ATOM 2100 C C . LEU A 1 294 ? 19.180 26.380 -17.114 1.00 71.27 279 LEU A C 1
ATOM 2101 O O . LEU A 1 294 ? 18.427 25.559 -17.651 1.00 70.68 279 LEU A O 1
ATOM 2106 N N . ALA A 1 295 ? 20.094 27.070 -17.790 1.00 69.20 280 ALA A N 1
ATOM 2107 C CA . ALA A 1 295 ? 20.253 26.916 -19.231 1.00 62.75 280 ALA A CA 1
ATOM 2108 C C . ALA A 1 295 ? 21.630 27.435 -19.632 1.00 62.95 280 ALA A C 1
ATOM 2109 O O . ALA A 1 295 ? 22.516 27.610 -18.791 1.00 64.19 280 ALA A O 1
ATOM 2111 N N . THR A 1 296 ? 21.810 27.679 -20.929 1.00 69.62 281 THR A N 1
ATOM 2112 C CA . THR A 1 296 ? 23.071 28.144 -21.485 1.00 68.67 281 THR A CA 1
ATOM 2113 C C . THR A 1 296 ? 22.877 29.488 -22.178 1.00 69.11 281 THR A C 1
ATOM 2114 O O . THR A 1 296 ? 21.771 29.855 -22.581 1.00 66.56 281 THR A O 1
ATOM 2118 N N . SER A 1 297 ? 23.983 30.219 -22.322 1.00 69.64 282 SER A N 1
ATOM 2119 C CA . SER A 1 297 ? 23.917 31.561 -22.891 1.00 74.89 282 SER A CA 1
ATOM 2120 C C . SER A 1 297 ? 23.510 31.541 -24.360 1.00 76.57 282 SER A C 1
ATOM 2121 O O . SER A 1 297 ? 22.989 32.541 -24.866 1.00 76.18 282 SER A O 1
ATOM 2124 N N . ASP A 1 298 ? 23.726 30.429 -25.061 1.00 83.19 283 ASP A N 1
ATOM 2125 C CA . ASP A 1 298 ? 23.386 30.381 -26.479 1.00 78.57 283 ASP A CA 1
ATOM 2126 C C . ASP A 1 298 ? 21.910 30.095 -26.727 1.00 75.79 283 ASP A C 1
ATOM 2127 O O . ASP A 1 298 ? 21.520 29.882 -27.881 1.00 78.69 283 ASP A O 1
ATOM 2132 N N . ARG A 1 299 ? 21.089 30.068 -25.675 1.00 72.31 284 ARG A N 1
ATOM 2133 C CA . ARG A 1 299 ? 19.643 30.161 -25.830 1.00 69.26 284 ARG A CA 1
ATOM 2134 C C . ARG A 1 299 ? 19.198 31.573 -26.164 1.00 70.15 284 ARG A C 1
ATOM 2135 O O . ARG A 1 299 ? 18.041 31.772 -26.549 1.00 69.16 284 ARG A O 1
ATOM 2143 N N . PHE A 1 300 ? 20.080 32.546 -26.009 1.00 71.96 285 PHE A N 1
ATOM 2144 C CA . PHE A 1 300 ? 19.802 33.944 -26.266 1.00 75.38 285 PHE A CA 1
ATOM 2145 C C . PHE A 1 300 ? 20.787 34.456 -27.299 1.00 76.49 285 PHE A C 1
ATOM 2146 O O . PHE A 1 300 ? 21.827 33.829 -27.537 1.00 75.74 285 PHE A O 1
ATOM 2154 N N . PRO A 1 301 ? 20.475 35.571 -27.964 1.00 78.78 286 PRO A N 1
ATOM 2155 C CA . PRO A 1 301 ? 21.446 36.178 -28.879 1.00 87.31 286 PRO A CA 1
ATOM 2156 C C . PRO A 1 301 ? 22.826 36.313 -28.257 1.00 94.04 286 PRO A C 1
ATOM 2157 O O . PRO A 1 301 ? 22.958 36.767 -27.117 1.00 104.77 286 PRO A O 1
ATOM 2161 N N . LYS A 1 302 ? 23.850 35.866 -28.983 1.00 95.08 287 LYS A N 1
ATOM 2162 C CA . LYS A 1 302 ? 25.228 36.070 -28.559 1.00 102.47 287 LYS A CA 1
ATOM 2163 C C . LYS A 1 302 ? 25.482 37.559 -28.363 1.00 110.02 287 LYS A C 1
ATOM 2164 O O . LYS A 1 302 ? 25.223 38.361 -29.263 1.00 111.10 287 LYS A O 1
ATOM 2170 N N . GLN A 1 303 ? 25.971 37.934 -27.178 1.00 119.54 288 GLN A N 1
ATOM 2171 C CA . GLN A 1 303 ? 26.080 39.341 -26.793 1.00 121.18 288 GLN A CA 1
ATOM 2172 C C . GLN A 1 303 ? 27.446 39.950 -27.088 1.00 127.74 288 GLN A C 1
ATOM 2173 O O . GLN A 1 303 ? 27.526 41.042 -27.657 1.00 132.81 288 GLN A O 1
ATOM 2179 N N . ASN A 1 304 ? 28.524 39.285 -26.689 1.00 132.95 289 ASN A N 1
ATOM 2180 C CA . ASN A 1 304 ? 29.862 39.757 -27.018 1.00 139.82 289 ASN A CA 1
ATOM 2181 C C . ASN A 1 304 ? 30.624 38.633 -27.699 1.00 141.39 289 ASN A C 1
ATOM 2182 O O . ASN A 1 304 ? 30.042 37.876 -28.481 1.00 138.02 289 ASN A O 1
ATOM 2187 N N . GLN A 1 305 ? 31.912 38.488 -27.398 1.00 149.40 290 GLN A N 1
ATOM 2188 C CA . GLN A 1 305 ? 32.667 37.420 -28.037 1.00 153.15 290 GLN A CA 1
ATOM 2189 C C . GLN A 1 305 ? 32.661 36.126 -27.238 1.00 144.83 290 GLN A C 1
ATOM 2190 O O . GLN A 1 305 ? 32.901 35.062 -27.820 1.00 141.35 290 GLN A O 1
ATOM 2196 N N . THR A 1 306 ? 32.370 36.183 -25.939 1.00 137.88 291 THR A N 1
ATOM 2197 C CA . THR A 1 306 ? 32.652 35.052 -25.067 1.00 130.78 291 THR A CA 1
ATOM 2198 C C . THR A 1 306 ? 31.831 33.823 -25.455 1.00 124.85 291 THR A C 1
ATOM 2199 O O . THR A 1 306 ? 30.760 33.911 -26.067 1.00 125.29 291 THR A O 1
ATOM 2203 N N . GLU A 1 307 ? 32.364 32.662 -25.076 1.00 122.55 292 GLU A N 1
ATOM 2204 C CA . GLU A 1 307 ? 31.891 31.345 -25.465 1.00 116.49 292 GLU A CA 1
ATOM 2205 C C . GLU A 1 307 ? 30.670 30.940 -24.644 1.00 109.57 292 GLU A C 1
ATOM 2206 O O . GLU A 1 307 ? 30.521 31.358 -23.492 1.00 107.12 292 GLU A O 1
ATOM 2212 N N . PRO A 1 308 ? 29.780 30.124 -25.227 1.00 102.54 293 PRO A N 1
ATOM 2213 C CA . PRO A 1 308 ? 28.572 29.695 -24.509 1.00 98.55 293 PRO A CA 1
ATOM 2214 C C . PRO A 1 308 ? 28.875 29.041 -23.172 1.00 92.01 293 PRO A C 1
ATOM 2215 O O . PRO A 1 308 ? 29.633 28.068 -23.109 1.00 90.60 293 PRO A O 1
ATOM 2219 N N . GLY A 1 309 ? 28.297 29.572 -22.100 1.00 96.19 294 GLY A N 1
ATOM 2220 C CA . GLY A 1 309 ? 28.465 29.003 -20.787 1.00 80.82 294 GLY A CA 1
ATOM 2221 C C . GLY A 1 309 ? 27.125 28.847 -20.104 1.00 74.70 294 GLY A C 1
ATOM 2222 O O . GLY A 1 309 ? 26.069 29.092 -20.697 1.00 69.91 294 GLY A O 1
ATOM 2223 N N . PRO A 1 310 ? 27.141 28.423 -18.843 1.00 73.56 295 PRO A N 1
ATOM 2224 C CA . PRO A 1 310 ? 25.883 28.258 -18.107 1.00 66.90 295 PRO A CA 1
ATOM 2225 C C . PRO A 1 310 ? 25.320 29.606 -17.684 1.00 63.54 295 PRO A C 1
ATOM 2226 O O . PRO A 1 310 ? 26.058 30.515 -17.302 1.00 64.15 295 PRO A O 1
ATOM 2230 N N . VAL A 1 311 ? 24.000 29.740 -17.773 1.00 62.16 296 VAL A N 1
ATOM 2231 C CA . VAL A 1 311 ? 23.314 30.934 -17.296 1.00 64.69 296 VAL A CA 1
ATOM 2232 C C . VAL A 1 311 ? 22.163 30.514 -16.391 1.00 60.91 296 VAL A C 1
ATOM 2233 O O . VAL A 1 311 ? 21.552 29.458 -16.590 1.00 61.68 296 VAL A O 1
ATOM 2237 N N . LEU A 1 312 ? 21.908 31.325 -15.368 1.00 55.74 297 LEU A N 1
ATOM 2238 C CA . LEU A 1 312 ? 20.741 31.177 -14.510 1.00 60.93 297 LEU A CA 1
ATOM 2239 C C . LEU A 1 312 ? 19.698 32.198 -14.949 1.00 55.02 297 LEU A C 1
ATOM 2240 O O . LEU A 1 312 ? 20.005 33.388 -15.091 1.00 59.87 297 LEU A O 1
ATOM 2245 N N . VAL A 1 313 ? 18.475 31.730 -15.178 1.00 58.64 298 VAL A N 1
ATOM 2246 C CA . VAL A 1 313 ? 17.408 32.544 -15.749 1.00 59.13 298 VAL A CA 1
ATOM 2247 C C . VAL A 1 313 ? 16.283 32.636 -14.730 1.00 58.89 298 VAL A C 1
ATOM 2248 O O . VAL A 1 313 ? 15.781 31.607 -14.258 1.00 62.76 298 VAL A O 1
ATOM 2252 N N . VAL A 1 314 ? 15.884 33.861 -14.393 1.00 62.66 299 VAL A N 1
ATOM 2253 C CA . VAL A 1 314 ? 14.737 34.106 -13.526 1.00 60.32 299 VAL A CA 1
ATOM 2254 C C . VAL A 1 314 ? 13.597 34.628 -14.387 1.00 62.35 299 VAL A C 1
ATOM 2255 O O . VAL A 1 314 ? 13.784 35.547 -15.194 1.00 59.51 299 VAL A O 1
ATOM 2259 N N . VAL A 1 315 ? 12.418 34.042 -14.218 1.00 62.44 300 VAL A N 1
ATOM 2260 C CA . VAL A 1 315 ? 11.219 34.490 -14.909 1.00 66.20 300 VAL A CA 1
ATOM 2261 C C . VAL A 1 315 ? 10.156 34.806 -13.870 1.00 66.04 300 VAL A C 1
ATOM 2262 O O . VAL A 1 315 ? 10.059 34.136 -12.836 1.00 65.82 300 VAL A O 1
ATOM 2266 N N . ASP A 1 316 ? 9.387 35.856 -14.127 1.00 65.53 301 ASP A N 1
ATOM 2267 C CA . ASP A 1 316 ? 8.191 36.146 -13.352 1.00 67.93 301 ASP A CA 1
ATOM 2268 C C . ASP A 1 316 ? 7.002 35.560 -14.101 1.00 68.72 301 ASP A C 1
ATOM 2269 O O . ASP A 1 316 ? 6.684 36.001 -15.211 1.00 71.59 301 ASP A O 1
ATOM 2274 N N . ARG A 1 317 ? 6.358 34.552 -13.508 1.00 73.55 302 ARG A N 1
ATOM 2275 C CA . ARG A 1 317 ? 5.210 33.940 -14.162 1.00 69.24 302 ARG A CA 1
ATOM 2276 C C . ARG A 1 317 ? 4.012 34.878 -14.217 1.00 71.54 302 ARG A C 1
ATOM 2277 O O . ARG A 1 317 ? 3.130 34.687 -15.062 1.00 79.98 302 ARG A O 1
ATOM 2285 N N . SER A 1 318 ? 3.965 35.889 -13.346 1.00 74.05 303 SER A N 1
ATOM 2286 C CA . SER A 1 318 ? 2.860 36.835 -13.289 1.00 73.90 303 SER A CA 1
ATOM 2287 C C . SER A 1 318 ? 3.073 38.044 -14.194 1.00 72.40 303 SER A C 1
ATOM 2288 O O . SER A 1 318 ? 2.451 39.091 -13.977 1.00 81.60 303 SER A O 1
ATOM 2291 N N . GLN A 1 319 ? 3.941 37.923 -15.198 1.00 73.16 304 GLN A N 1
ATOM 2292 C CA . GLN A 1 319 ? 4.184 38.976 -16.185 1.00 78.71 304 GLN A CA 1
ATOM 2293 C C . GLN A 1 319 ? 4.063 38.324 -17.558 1.00 76.61 304 GLN A C 1
ATOM 2294 O O . GLN A 1 319 ? 5.043 37.788 -18.079 1.00 74.98 304 GLN A O 1
ATOM 2300 N N . ARG A 1 320 ? 2.868 38.368 -18.147 1.00 78.07 305 ARG A N 1
ATOM 2301 C CA . ARG A 1 320 ? 2.606 37.633 -19.379 1.00 82.53 305 ARG A CA 1
ATOM 2302 C C . ARG A 1 320 ? 2.103 38.508 -20.524 1.00 84.28 305 ARG A C 1
ATOM 2303 O O . ARG A 1 320 ? 1.704 37.970 -21.564 1.00 83.02 305 ARG A O 1
ATOM 2311 N N . GLU A 1 321 ? 2.135 39.832 -20.382 1.00 85.66 306 GLU A N 1
ATOM 2312 C CA . GLU A 1 321 ? 1.693 40.728 -21.444 1.00 88.70 306 GLU A CA 1
ATOM 2313 C C . GLU A 1 321 ? 2.866 41.036 -22.364 1.00 94.72 306 GLU A C 1
ATOM 2314 O O . GLU A 1 321 ? 3.922 41.485 -21.908 1.00 87.46 306 GLU A O 1
ATOM 2320 N N . TRP A 1 322 ? 2.663 40.802 -23.659 1.00 89.23 307 TRP A N 1
ATOM 2321 C CA . TRP A 1 322 ? 3.664 40.969 -24.705 1.00 88.19 307 TRP A CA 1
ATOM 2322 C C . TRP A 1 322 ? 4.357 42.328 -24.719 1.00 89.32 307 TRP A C 1
ATOM 2323 O O . TRP A 1 322 ? 3.763 43.333 -24.314 1.00 87.84 307 TRP A O 1
ATOM 2334 N N . ASN A 1 323 ? 5.604 42.369 -25.200 1.00 93.91 308 ASN A N 1
ATOM 2335 C CA . ASN A 1 323 ? 6.212 43.611 -25.666 1.00 95.03 308 ASN A CA 1
ATOM 2336 C C . ASN A 1 323 ? 7.480 43.280 -26.445 1.00 93.31 308 ASN A C 1
ATOM 2337 O O . ASN A 1 323 ? 8.002 42.164 -26.387 1.00 88.98 308 ASN A O 1
ATOM 2342 N N . ASP A 1 324 ? 7.974 44.279 -27.174 1.00 93.01 309 ASP A N 1
ATOM 2343 C CA . ASP A 1 324 ? 9.015 44.079 -28.170 1.00 91.22 309 ASP A CA 1
ATOM 2344 C C . ASP A 1 324 ? 10.410 44.445 -27.675 1.00 87.87 309 ASP A C 1
ATOM 2345 O O . ASP A 1 324 ? 11.316 44.625 -28.496 1.00 86.66 309 ASP A O 1
ATOM 2350 N N . PHE A 1 325 ? 10.614 44.551 -26.360 1.00 98.13 310 PHE A N 1
ATOM 2351 C CA . PHE A 1 325 ? 11.936 44.856 -25.819 1.00 91.41 310 PHE A CA 1
ATOM 2352 C C . PHE A 1 325 ? 12.446 43.800 -24.847 1.00 82.11 310 PHE A C 1
ATOM 2353 O O . PHE A 1 325 ? 13.495 44.009 -24.229 1.00 78.15 310 PHE A O 1
ATOM 2361 N N . SER A 1 326 ? 11.761 42.665 -24.711 1.00 81.21 311 SER A N 1
ATOM 2362 C CA . SER A 1 326 ? 12.105 41.704 -23.674 1.00 77.93 311 SER A CA 1
ATOM 2363 C C . SER A 1 326 ? 11.879 40.278 -24.160 1.00 77.94 311 SER A C 1
ATOM 2364 O O . SER A 1 326 ? 11.322 40.033 -25.232 1.00 82.57 311 SER A O 1
ATOM 2367 N N . TYR A 1 327 ? 12.314 39.333 -23.334 1.00 73.47 312 TYR A N 1
ATOM 2368 C CA . TYR A 1 327 ? 12.264 37.913 -23.639 1.00 72.27 312 TYR A CA 1
ATOM 2369 C C . TYR A 1 327 ? 11.277 37.216 -22.713 1.00 67.08 312 TYR A C 1
ATOM 2370 O O . TYR A 1 327 ? 11.067 37.639 -21.572 1.00 68.19 312 TYR A O 1
ATOM 2379 N N . PHE A 1 328 ? 10.689 36.129 -23.209 1.00 67.04 313 PHE A N 1
ATOM 2380 C CA . PHE A 1 328 ? 9.639 35.412 -22.501 1.00 66.57 313 PHE A CA 1
ATOM 2381 C C . PHE A 1 328 ? 9.849 33.909 -22.619 1.00 68.57 313 PHE A C 1
ATOM 2382 O O . PHE A 1 328 ? 10.483 3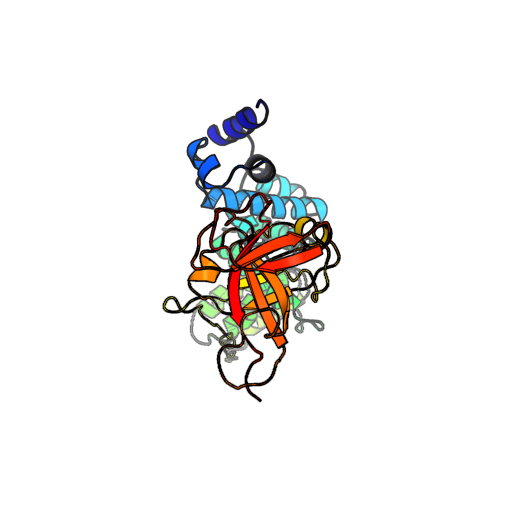3.416 -23.554 1.00 71.18 313 PHE A O 1
ATOM 2390 N N . VAL A 1 329 ? 9.293 33.184 -21.656 1.00 71.64 314 VAL A N 1
ATOM 2391 C CA . VAL A 1 329 ? 9.173 31.735 -21.743 1.00 73.03 314 VAL A CA 1
ATOM 2392 C C . VAL A 1 329 ? 7.846 31.421 -22.413 1.00 75.30 314 VAL A C 1
ATOM 2393 O O . VAL A 1 329 ? 6.808 31.978 -22.040 1.00 73.77 314 VAL A O 1
ATOM 2397 N N . VAL A 1 330 ? 7.871 30.541 -23.406 1.00 79.50 315 VAL A N 1
ATOM 2398 C CA . VAL A 1 330 ? 6.661 30.191 -24.134 1.00 83.43 315 VAL A CA 1
ATOM 2399 C C . VAL A 1 330 ? 6.497 28.679 -24.167 1.00 87.42 315 VAL A C 1
ATOM 2400 O O . VAL A 1 330 ? 7.468 27.919 -24.095 1.00 87.08 315 VAL A O 1
ATOM 2404 N N . ASP A 1 331 ? 5.243 28.251 -24.259 1.00 91.42 316 ASP A N 1
ATOM 2405 C CA . ASP A 1 331 ? 4.888 26.855 -24.493 1.00 97.40 316 ASP A CA 1
ATOM 2406 C C . ASP A 1 331 ? 5.084 26.579 -25.979 1.00 106.17 316 ASP A C 1
ATOM 2407 O O . ASP A 1 331 ? 4.237 26.936 -26.800 1.00 108.81 316 ASP A O 1
ATOM 2412 N N . HIS A 1 332 ? 6.207 25.959 -26.349 1.00 109.34 317 HIS A N 1
ATOM 2413 C CA . HIS A 1 332 ? 6.437 25.601 -27.749 1.00 115.90 317 HIS A CA 1
ATOM 2414 C C . HIS A 1 332 ? 5.996 24.156 -27.954 1.00 117.31 317 HIS A C 1
ATOM 2415 O O . HIS A 1 332 ? 6.806 23.231 -28.035 1.00 118.27 317 HIS A O 1
ATOM 2422 N N . ASP A 1 333 ? 4.677 23.982 -28.062 1.00 124.38 318 ASP A N 1
ATOM 2423 C CA . ASP A 1 333 ? 4.050 22.674 -28.193 1.00 126.92 318 ASP A CA 1
ATOM 2424 C C . ASP A 1 333 ? 4.662 21.665 -27.231 1.00 132.73 318 ASP A C 1
ATOM 2425 O O . ASP A 1 333 ? 5.339 20.723 -27.653 1.00 122.76 318 ASP A O 1
ATOM 2430 N N . GLY A 1 334 ? 4.459 21.878 -25.932 1.00 130.69 319 GLY A N 1
ATOM 2431 C CA . GLY A 1 334 ? 4.862 20.912 -24.933 1.00 117.34 319 GLY A CA 1
ATOM 2432 C C . GLY A 1 334 ? 6.238 21.098 -24.330 1.00 109.75 319 GLY A C 1
ATOM 2433 O O . GLY A 1 334 ? 6.581 20.364 -23.396 1.00 118.66 319 GLY A O 1
ATOM 2434 N N . GLU A 1 335 ? 7.043 22.039 -24.819 1.00 110.53 320 GLU A N 1
ATOM 2435 C CA . GLU A 1 335 ? 8.367 22.269 -24.255 1.00 104.63 320 GLU A CA 1
ATOM 2436 C C . GLU A 1 335 ? 8.649 23.759 -24.108 1.00 101.10 320 GLU A C 1
ATOM 2437 O O . GLU A 1 335 ? 8.111 24.589 -24.844 1.00 101.45 320 GLU A O 1
ATOM 2443 N N . LEU A 1 336 ? 9.512 24.078 -23.142 1.00 96.94 321 LEU A N 1
ATOM 2444 C CA . LEU A 1 336 ? 9.817 25.458 -22.793 1.00 91.06 321 LEU A CA 1
ATOM 2445 C C . LEU A 1 336 ? 10.884 26.023 -23.720 1.00 89.55 321 LEU A C 1
ATOM 2446 O O . LEU A 1 336 ? 11.798 25.311 -24.146 1.00 95.94 321 LEU A O 1
ATOM 2451 N N . ASP A 1 337 ? 10.773 27.317 -24.015 1.00 86.63 322 ASP A N 1
ATOM 2452 C CA . ASP A 1 337 ? 11.664 27.977 -24.959 1.00 83.25 322 ASP A CA 1
ATOM 2453 C C . ASP A 1 337 ? 11.675 29.473 -24.673 1.00 79.56 322 ASP A C 1
ATOM 2454 O O . ASP A 1 337 ? 10.634 30.056 -24.351 1.00 79.38 322 ASP A O 1
ATOM 2459 N N . PHE A 1 338 ? 12.852 30.093 -24.782 1.00 79.41 323 PHE A N 1
ATOM 2460 C CA . PHE A 1 338 ? 12.978 31.541 -24.642 1.00 79.25 323 PHE A CA 1
ATOM 2461 C C . PHE A 1 338 ? 13.076 32.177 -26.024 1.00 84.72 323 PHE A C 1
ATOM 2462 O O . PHE A 1 338 ? 14.021 31.900 -26.771 1.00 85.92 323 PHE A O 1
ATOM 2470 N N . GLN A 1 339 ? 12.134 33.058 -26.348 1.00 82.30 324 GLN A N 1
ATOM 2471 C CA . GLN A 1 339 ? 12.215 33.845 -27.569 1.00 91.68 324 GLN A CA 1
ATOM 2472 C C . GLN A 1 339 ? 11.794 35.281 -27.276 1.00 81.86 324 GLN A C 1
ATOM 2473 O O . GLN A 1 339 ? 11.373 35.618 -26.166 1.00 76.32 324 GLN A O 1
ATOM 2479 N N . TRP A 1 340 ? 11.938 36.136 -28.281 1.00 86.76 325 TRP A N 1
ATOM 2480 C CA . TRP A 1 340 ? 11.440 37.502 -28.245 1.00 89.26 325 TRP A CA 1
ATOM 2481 C C . TRP A 1 340 ? 10.483 37.706 -29.412 1.00 91.77 325 TRP A C 1
ATOM 2482 O O . TRP A 1 340 ? 10.355 36.852 -30.290 1.00 93.67 325 TRP A O 1
ATOM 2493 N N . PHE A 1 341 ? 9.801 38.848 -29.421 1.00 91.91 326 PHE A N 1
ATOM 2494 C CA . PHE A 1 341 ? 8.680 39.051 -30.333 1.00 95.25 326 PHE A CA 1
ATOM 2495 C C . PHE A 1 341 ? 8.718 40.449 -30.931 1.00 95.76 326 PHE A C 1
ATOM 2496 O O . PHE A 1 341 ? 8.727 41.437 -30.192 1.00 92.97 326 PHE A O 1
ATOM 2504 N N . GLU A 1 342 ? 8.706 40.529 -32.266 1.00 95.93 327 GLU A N 1
ATOM 2505 C CA . GLU A 1 342 ? 8.491 41.808 -32.936 1.00 100.16 327 GLU A CA 1
ATOM 2506 C C . GLU A 1 342 ? 7.013 42.154 -33.018 1.00 101.43 327 GLU A C 1
ATOM 2507 O O . GLU A 1 342 ? 6.653 43.336 -32.985 1.00 100.00 327 GLU A O 1
ATOM 2513 N N . THR A 1 343 ? 6.155 41.146 -33.158 1.00 102.09 328 THR A N 1
ATOM 2514 C CA . THR A 1 343 ? 4.717 41.333 -33.270 1.00 104.01 328 THR A CA 1
ATOM 2515 C C . THR A 1 343 ? 4.022 40.479 -32.220 1.00 106.92 328 THR A C 1
ATOM 2516 O O . THR A 1 343 ? 4.504 39.392 -31.882 1.00 106.36 328 THR A O 1
ATOM 2520 N N . LYS A 1 344 ? 2.880 40.972 -31.714 1.00 107.77 329 LYS A N 1
ATOM 2521 C CA . LYS A 1 344 ? 2.090 40.264 -30.712 1.00 112.55 329 LYS A CA 1
ATOM 2522 C C . LYS A 1 344 ? 1.897 38.821 -31.150 1.00 115.79 329 LYS A C 1
ATOM 2523 O O . LYS A 1 344 ? 1.448 38.560 -32.271 1.00 116.50 329 LYS A O 1
ATOM 2529 N N . PRO A 1 345 ? 2.250 37.857 -30.309 1.00 117.48 330 PRO A N 1
ATOM 2530 C CA . PRO A 1 345 ? 2.226 36.463 -30.743 1.00 126.88 330 PRO A CA 1
ATOM 2531 C C . PRO A 1 345 ? 0.862 35.835 -30.515 1.00 134.55 330 PRO A C 1
ATOM 2532 O O . PRO A 1 345 ? 0.176 36.134 -29.537 1.00 132.58 330 PRO A O 1
ATOM 2536 N N . GLU A 1 346 ? 0.454 34.984 -31.452 1.00 137.13 331 GLU A N 1
ATOM 2537 C CA . GLU A 1 346 ? -0.722 34.141 -31.248 1.00 143.18 331 GLU A CA 1
ATOM 2538 C C . GLU A 1 346 ? -0.254 32.912 -30.480 1.00 144.00 331 GLU A C 1
ATOM 2539 O O . GLU A 1 346 ? -0.023 31.846 -31.052 1.00 149.03 331 GLU A O 1
ATOM 2545 N N . PHE A 1 347 ? -0.083 33.070 -29.168 1.00 148.27 332 PHE A N 1
ATOM 2546 C CA . PHE A 1 347 ? 0.557 32.049 -28.346 1.00 143.09 332 PHE A CA 1
ATOM 2547 C C . PHE A 1 347 ? 0.112 32.229 -26.907 1.00 133.45 332 PHE A C 1
ATOM 2548 O O . PHE A 1 347 ? -0.470 33.262 -26.549 1.00 134.53 332 PHE A O 1
ATOM 2556 N N . PRO A 1 348 ? 0.379 31.243 -26.047 1.00 128.56 333 PRO A N 1
ATOM 2557 C CA . PRO A 1 348 ? 0.364 31.515 -24.608 1.00 120.49 333 PRO A CA 1
ATOM 2558 C C . PRO A 1 348 ? 1.768 31.777 -24.081 1.00 112.52 333 PRO A C 1
ATOM 2559 O O . PRO A 1 348 ? 2.697 31.011 -24.352 1.00 107.16 333 PRO A O 1
ATOM 2563 N N . ILE A 1 349 ? 1.947 32.869 -23.347 1.00 98.01 334 ILE A N 1
ATOM 2564 C CA . ILE A 1 349 ? 3.214 33.189 -22.699 1.00 86.47 334 ILE A CA 1
ATOM 2565 C C . ILE A 1 349 ? 3.145 32.688 -21.264 1.00 83.05 334 ILE A C 1
ATOM 2566 O O . ILE A 1 349 ? 2.160 32.942 -20.564 1.00 80.45 334 ILE A O 1
ATOM 2571 N N . LEU A 1 350 ? 4.172 31.957 -20.828 1.00 80.85 335 LEU A N 1
ATOM 2572 C CA . LEU A 1 350 ? 4.154 31.420 -19.472 1.00 79.66 335 LEU A CA 1
ATOM 2573 C C . LEU A 1 350 ? 4.801 32.355 -18.460 1.00 79.00 335 LEU A C 1
ATOM 2574 O O . LEU A 1 350 ? 4.455 32.307 -17.275 1.00 82.15 335 LEU A O 1
ATOM 2579 N N . GLY A 1 351 ? 5.715 33.209 -18.896 1.00 74.98 336 GLY A N 1
ATOM 2580 C CA . GLY A 1 351 ? 6.336 34.155 -17.988 1.00 70.41 336 GLY A CA 1
ATOM 2581 C C . GLY A 1 351 ? 7.276 35.063 -18.747 1.00 67.98 336 GLY A C 1
ATOM 2582 O O . GLY A 1 351 ? 7.496 34.902 -19.952 1.00 70.84 336 GLY A O 1
ATOM 2583 N N . LYS A 1 352 ? 7.836 36.030 -18.024 1.00 68.32 337 LYS A N 1
ATOM 2584 C CA . LYS A 1 352 ? 8.756 36.997 -18.605 1.00 66.75 337 LYS A CA 1
ATOM 2585 C C . LYS A 1 352 ? 10.120 36.903 -17.940 1.00 67.17 337 LYS A C 1
ATOM 2586 O O . LYS A 1 352 ? 10.225 36.837 -16.713 1.00 77.20 337 LYS A O 1
ATOM 2592 N N . VAL A 1 353 ? 11.160 36.927 -18.764 1.00 65.40 338 VAL A N 1
ATOM 2593 C CA . VAL A 1 353 ? 12.536 36.832 -18.292 1.00 63.52 338 VAL A CA 1
ATOM 2594 C C . VAL A 1 353 ? 12.955 38.163 -17.678 1.00 62.18 338 VAL A C 1
ATOM 2595 O O . VAL A 1 353 ? 12.986 39.189 -18.365 1.00 62.04 338 VAL A O 1
ATOM 2599 N N . ILE A 1 354 ? 13.307 38.143 -16.391 1.00 62.59 339 ILE A N 1
ATOM 2600 C CA . ILE A 1 354 ? 13.724 39.353 -15.698 1.00 59.53 339 ILE A CA 1
ATOM 2601 C C . ILE A 1 354 ? 15.215 39.364 -15.356 1.00 55.31 339 ILE A C 1
ATOM 2602 O O . ILE A 1 354 ? 15.781 40.448 -15.177 1.00 53.67 339 ILE A O 1
ATOM 2607 N N . ILE A 1 355 ? 15.871 38.207 -15.262 1.00 59.30 340 ILE A N 1
ATOM 2608 C CA . ILE A 1 355 ? 17.279 38.148 -14.868 1.00 56.36 340 ILE A CA 1
ATOM 2609 C C . ILE A 1 355 ? 17.994 37.061 -15.664 1.00 63.32 340 ILE A C 1
ATOM 2610 O O . ILE A 1 355 ? 17.481 35.948 -15.808 1.00 60.12 340 ILE A O 1
ATOM 2615 N N . LEU A 1 356 ? 19.176 37.392 -16.183 1.00 62.48 341 LEU A N 1
ATOM 2616 C CA . LEU A 1 356 ? 20.139 36.421 -16.687 1.00 56.69 341 LEU A CA 1
ATOM 2617 C C . LEU A 1 356 ? 21.448 36.633 -15.945 1.00 60.95 341 LEU A C 1
ATOM 2618 O O . LEU A 1 356 ? 21.947 37.762 -15.887 1.00 65.20 341 LEU A O 1
ATOM 2623 N N . VAL A 1 357 ? 22.015 35.561 -15.394 1.00 54.83 342 VAL A N 1
ATOM 2624 C CA . VAL A 1 357 ? 23.274 35.661 -14.664 1.00 60.22 342 VAL A CA 1
ATOM 2625 C C . VAL A 1 357 ? 24.118 34.415 -14.915 1.00 58.88 342 VAL A C 1
ATOM 2626 O O . VAL A 1 357 ? 23.620 33.286 -14.847 1.00 58.10 342 VAL A O 1
ATOM 2630 N N . ARG A 1 358 ? 25.396 34.636 -15.236 1.00 58.50 343 ARG A N 1
ATOM 2631 C CA . ARG A 1 358 ? 26.483 33.680 -15.382 1.00 64.07 343 ARG A CA 1
ATOM 2632 C C . ARG A 1 358 ? 27.052 33.317 -14.015 1.00 67.39 343 ARG A C 1
ATOM 2633 O O . ARG A 1 358 ? 26.863 34.055 -13.041 1.00 66.19 343 ARG A O 1
ATOM 2641 N N . PRO A 1 359 ? 27.738 32.177 -13.897 1.00 67.11 344 PRO A N 1
ATOM 2642 C CA . PRO A 1 359 ? 28.283 31.775 -12.595 1.00 68.22 344 PRO A CA 1
ATOM 2643 C C . PRO A 1 359 ? 29.348 32.744 -12.110 1.00 72.70 344 PRO A C 1
ATOM 2644 O O . PRO A 1 359 ? 30.021 33.407 -12.902 1.00 74.39 344 PRO A O 1
ATOM 2648 N N . ARG A 1 360 ? 29.480 32.821 -10.783 1.00 76.34 345 ARG A N 1
ATOM 2649 C CA . ARG A 1 360 ? 30.425 33.730 -10.145 1.00 81.73 345 ARG A CA 1
ATOM 2650 C C . ARG A 1 360 ? 31.844 33.417 -10.608 1.00 89.68 345 ARG A C 1
ATOM 2651 O O . ARG A 1 360 ? 32.175 32.278 -10.945 1.00 86.21 345 ARG A O 1
ATOM 2659 N N . ARG A 1 361 ? 32.679 34.451 -10.649 1.00 96.65 346 ARG A N 1
ATOM 2660 C CA . ARG A 1 361 ? 33.999 34.320 -11.247 1.00 108.16 346 ARG A CA 1
ATOM 2661 C C . ARG A 1 361 ? 34.918 33.469 -10.376 1.00 118.23 346 ARG A C 1
ATOM 2662 O O . ARG A 1 361 ? 34.831 33.497 -9.145 1.00 120.67 346 ARG A O 1
ATOM 2670 N N . ILE A 1 362 ? 35.797 32.719 -11.046 1.00 134.71 347 ILE A N 1
ATOM 2671 C CA . ILE A 1 362 ? 36.732 31.729 -10.495 1.00 143.16 347 ILE A CA 1
ATOM 2672 C C . ILE A 1 362 ? 36.669 31.516 -8.974 1.00 134.00 347 ILE A C 1
ATOM 2673 O O . ILE A 1 362 ? 37.514 31.975 -8.199 1.00 137.02 347 ILE A O 1
#

Foldseek 3Di:
DPLLLVLLVCQQVVPAALLSVLVSLVVVVVVPADQVNSCVSHVDHSVSNVLSVLLNVLLVLLVVQDADPVLNVDSRHDDSLQSSLLNPPDSNVSNLLSNQCVVVVHDNVVSNVLNVQLVVQVVDPPHPFQADNRSLSSVLVVLQLVLQQDQDDCVNVVSLVSSCVRGDDPSSNVVSVCCVVDRHHDHDDDDDDDDDDDDDPPFDAKDKAWEQEEPFDWPVSVVPDDFFDQDPDVRDTDDDDDTDMDIGGPDPLVVVQRGKHKYKYWPVLDPDDDPDDIDIKIWIWRQVDWDADQPFWFWFRPPTTTGIDGDPDDDPGGTRTTTDDIGDDDDD

B-factor: mean 88.58, std 20.99, range [46.93, 191.34]

GO terms:
  GO:0110102 ribulose bisphosphate carboxylase complex assembly (P, IDA)

Solvent-accessible surface area: 21335 Å² total; per-residue (Å²): 168,114,134,24,111,67,47,14,70,66,1,129,114,105,96,28,43,13,17,80,41,0,105,10,0,40,47,2,78,181,78,66,65,70,60,98,58,0,79,122,39,5,50,6,94,52,113,79,2,64,28,4,18,27,0,11,97,0,16,67,2,0,94,136,35,63,15,54,86,54,1,37,70,28,3,20,85,140,18,18,65,8,0,48,34,0,81,136,10,72,82,126,34,27,5,34,0,0,44,9,1,67,99,47,137,14,85,19,90,53,0,102,69,0,10,126,2,11,70,72,11,56,160,74,213,154,76,24,148,24,11,40,121,70,10,0,0,3,0,0,33,45,4,41,74,69,0,55,58,98,46,121,122,149,46,7,61,150,9,10,52,39,0,57,130,6,10,105,24,108,76,0,86,122,49,2,76,96,11,95,120,65,134,86,90,57,88,82,219,123,85,123,158,74,121,178,191,209,140,83,126,164,93,121,65,90,29,54,0,2,16,27,19,112,15,101,12,121,4,124,74,2,114,69,16,70,109,23,137,47,80,113,102,143,121,95,39,182,86,119,53,176,54,51,86,39,78,16,65,12,105,158,74,0,72,81,8,132,18,0,0,0,0,68,5,53,17,94,100,17,68,139,139,87,158,62,134,82,16,83,8,28,0,0,0,4,28,51,74,138,147,81,30,88,156,14,63,0,0,3,33,113,137,40,84,8,37,11,61,126,13,132,101,150,17,163,128,80,18,19,0,40,17,37,18,84,50,106,89,237,210,200